Protein AF-A0A8B6DX36-F1 (afdb_monomer_lite)

Organism: Mytilus galloprovincialis (NCBI:txid29158)

Foldseek 3Di:
DCCLPPVVLVVLVPDPVSVVVVVVSVVVVVVVVVVVVVVVLVVVLVVVCVVPVPPCVVVSVVVSVVVVVVVVVVCVCLPDPCNVVVVQLQCVLAVQQQVLVVVLVVLCLCPPLAHLVNVQVVVCLVPVDGDDCVVNCCSNPVVNVVSVVSNVVCVVPDDQDADDPRGDDPVSNVVSNCSRCVSVVVVVVVVVVQLVPDDDDNVVSVVVVSDDDPPPADPDPVCRVVVVVVVVVVVVVVVVVD

Structure (mmCIF, N/CA/C/O backbone):
data_AF-A0A8B6DX36-F1
#
_entry.id   AF-A0A8B6DX36-F1
#
loop_
_atom_site.group_PDB
_atom_site.id
_atom_site.type_symbol
_atom_site.label_atom_id
_atom_site.label_alt_id
_atom_site.label_comp_id
_atom_site.label_asym_id
_atom_site.label_entity_id
_atom_site.label_seq_id
_atom_site.pdbx_PDB_ins_code
_atom_site.Cartn_x
_atom_site.Cartn_y
_atom_site.Cartn_z
_atom_site.occupancy
_atom_site.B_iso_or_equiv
_atom_site.auth_seq_id
_atom_site.auth_comp_id
_atom_site.auth_asym_id
_atom_site.auth_atom_id
_atom_site.pdbx_PDB_model_num
ATOM 1 N N . PRO A 1 1 ? 13.587 0.941 -13.667 1.00 68.44 1 PRO A N 1
ATOM 2 C CA . PRO A 1 1 ? 13.821 -0.351 -14.364 1.00 68.44 1 PRO A CA 1
ATOM 3 C C . PRO A 1 1 ? 15.090 -0.434 -15.244 1.00 68.44 1 PRO A C 1
ATOM 5 O O . PRO A 1 1 ? 15.575 -1.535 -15.463 1.00 68.44 1 PRO A O 1
ATOM 8 N N . GLY A 1 2 ? 15.651 0.678 -15.748 1.00 75.69 2 GLY A N 1
ATOM 9 C CA . GLY A 1 2 ? 16.837 0.626 -16.626 1.00 75.69 2 GLY A CA 1
ATOM 10 C C . GLY A 1 2 ? 18.081 0.010 -15.973 1.00 75.69 2 GLY A C 1
ATOM 11 O O . GLY A 1 2 ? 18.833 -0.694 -16.629 1.00 75.69 2 GLY A O 1
ATOM 12 N N . LEU A 1 3 ? 18.251 0.194 -14.663 1.00 77.62 3 LEU A N 1
ATOM 13 C CA . LEU A 1 3 ? 19.359 -0.388 -13.911 1.00 77.62 3 LEU A CA 1
ATOM 14 C C . LEU A 1 3 ? 19.303 -1.934 -13.947 1.00 77.62 3 LEU A C 1
ATOM 16 O O . LEU A 1 3 ? 20.192 -2.597 -14.470 1.00 77.62 3 LEU A O 1
ATOM 20 N N . THR A 1 4 ? 18.201 -2.528 -13.486 1.00 81.56 4 THR A N 1
ATOM 21 C CA . THR A 1 4 ? 18.022 -3.992 -13.408 1.00 81.56 4 THR A CA 1
ATOM 22 C C . THR A 1 4 ? 17.965 -4.697 -14.759 1.00 81.56 4 THR A C 1
ATOM 24 O O . THR A 1 4 ? 18.420 -5.829 -14.852 1.00 81.56 4 THR A O 1
ATOM 27 N N . PHE A 1 5 ? 17.435 -4.056 -15.804 1.00 85.00 5 PHE A N 1
ATOM 28 C CA . PHE A 1 5 ? 17.212 -4.703 -17.106 1.00 85.00 5 PHE A CA 1
ATOM 29 C C . PHE A 1 5 ? 18.211 -4.306 -18.201 1.00 85.00 5 PHE A C 1
ATOM 31 O O . PHE A 1 5 ? 18.153 -4.869 -19.289 1.00 85.00 5 PHE A O 1
ATOM 38 N N . VAL A 1 6 ? 19.121 -3.361 -17.938 1.00 85.31 6 VAL A N 1
ATOM 39 C CA . VAL A 1 6 ? 20.157 -2.950 -18.904 1.00 85.31 6 VAL A CA 1
ATOM 40 C C . VAL A 1 6 ? 21.546 -3.073 -18.289 1.00 85.31 6 VAL A C 1
ATOM 42 O O . VAL A 1 6 ? 22.357 -3.855 -18.776 1.00 85.31 6 VAL A O 1
ATOM 45 N N . THR A 1 7 ? 21.814 -2.375 -17.182 1.00 85.94 7 THR A N 1
ATOM 46 C CA . THR A 1 7 ? 23.179 -2.311 -16.631 1.00 85.94 7 THR A CA 1
ATOM 47 C C . THR A 1 7 ? 23.601 -3.602 -15.926 1.00 85.94 7 THR A C 1
ATOM 49 O O . THR A 1 7 ? 24.760 -3.998 -16.017 1.00 85.94 7 THR A O 1
ATOM 52 N N . TYR A 1 8 ? 22.681 -4.296 -15.245 1.00 85.50 8 TYR A N 1
ATOM 53 C CA . TYR A 1 8 ? 22.996 -5.579 -14.597 1.00 85.50 8 TYR A CA 1
ATOM 54 C C . TYR A 1 8 ? 23.292 -6.711 -15.595 1.00 85.50 8 TYR A C 1
ATOM 56 O O . TYR A 1 8 ? 24.322 -7.366 -15.433 1.00 85.50 8 TYR A O 1
ATOM 64 N N . PRO A 1 9 ? 22.478 -6.938 -16.645 1.00 87.69 9 PRO A N 1
ATOM 65 C CA . PRO A 1 9 ? 22.811 -7.911 -17.684 1.00 87.69 9 PRO A CA 1
ATOM 66 C C . PRO A 1 9 ? 24.140 -7.602 -18.385 1.00 87.69 9 PRO A C 1
ATOM 68 O O . PRO A 1 9 ? 24.911 -8.520 -18.659 1.00 87.69 9 PRO A O 1
ATOM 71 N N . GLU A 1 10 ? 24.450 -6.320 -18.609 1.00 87.12 10 GLU A N 1
ATOM 72 C CA . GLU A 1 10 ? 25.738 -5.901 -19.170 1.00 87.12 10 GLU A CA 1
ATOM 73 C C . GLU A 1 10 ? 26.912 -6.304 -18.265 1.00 87.12 10 GLU A C 1
ATOM 75 O O . GLU A 1 10 ? 27.905 -6.852 -18.745 1.00 87.12 10 GLU A O 1
ATOM 80 N N . ALA A 1 11 ? 26.794 -6.116 -16.949 1.00 87.56 11 ALA A N 1
ATOM 81 C CA . ALA A 1 11 ? 27.814 -6.553 -15.999 1.00 87.56 11 ALA A CA 1
ATOM 82 C C . ALA A 1 11 ? 27.933 -8.090 -15.933 1.00 87.56 11 ALA A C 1
ATOM 84 O O . ALA A 1 11 ? 29.041 -8.627 -15.956 1.00 87.56 11 ALA A O 1
ATOM 85 N N . ILE A 1 12 ? 26.802 -8.804 -15.919 1.00 89.12 12 ILE A N 1
ATOM 86 C CA . ILE A 1 12 ? 26.747 -10.277 -15.879 1.00 89.12 12 ILE A CA 1
ATOM 87 C C . ILE A 1 12 ? 27.361 -10.904 -17.141 1.00 89.12 12 ILE A C 1
ATOM 89 O O . ILE A 1 12 ? 27.939 -11.992 -17.076 1.00 89.12 12 ILE A O 1
ATOM 93 N N . SER A 1 13 ? 27.296 -10.217 -18.284 1.00 87.75 13 SER A N 1
ATOM 94 C CA . SER A 1 13 ? 27.915 -10.672 -19.539 1.00 87.75 13 SER A CA 1
ATOM 95 C C . SER A 1 13 ? 29.444 -10.786 -19.467 1.00 87.75 13 SER A C 1
ATOM 97 O O . SER A 1 13 ? 30.042 -11.542 -20.229 1.00 87.75 13 SER A O 1
ATOM 99 N N . ARG A 1 14 ? 30.079 -10.072 -18.525 1.00 89.44 14 ARG A N 1
ATOM 100 C CA . ARG A 1 14 ? 31.540 -10.038 -18.350 1.00 89.44 14 ARG A CA 1
ATOM 101 C C . ARG A 1 14 ? 32.064 -11.102 -17.379 1.00 89.44 14 ARG A C 1
ATOM 103 O O . ARG A 1 14 ? 33.276 -11.245 -17.244 1.00 89.44 14 ARG A O 1
ATOM 110 N N . LEU A 1 15 ? 31.183 -11.835 -16.694 1.00 90.31 15 LEU A N 1
ATOM 111 C CA . LEU A 1 15 ? 31.565 -12.881 -15.742 1.00 90.31 15 LEU A CA 1
ATOM 112 C C . LEU A 1 15 ? 31.801 -14.231 -16.447 1.00 90.31 15 LEU A C 1
ATOM 114 O O . LEU A 1 15 ? 31.085 -14.563 -17.399 1.00 90.31 15 LEU A O 1
ATOM 118 N N . PRO A 1 16 ? 32.745 -15.065 -15.964 1.00 85.56 16 PRO A N 1
ATOM 119 C CA . PRO A 1 16 ? 32.838 -16.452 -16.411 1.00 85.56 16 PRO A CA 1
ATOM 120 C C . PRO A 1 16 ? 31.542 -17.196 -16.045 1.00 85.56 16 PRO A C 1
ATOM 122 O O . PRO A 1 16 ? 30.966 -16.958 -14.983 1.00 85.56 16 PRO A O 1
ATOM 125 N N . LEU A 1 17 ? 31.077 -18.095 -16.922 1.00 89.69 17 LEU A N 1
ATOM 126 C CA . LEU A 1 17 ? 29.782 -18.793 -16.791 1.00 89.69 17 LEU A CA 1
ATOM 127 C C . LEU A 1 17 ? 28.557 -17.851 -16.796 1.00 89.69 17 LEU A C 1
ATOM 129 O O . LEU A 1 17 ? 27.570 -18.092 -16.102 1.00 89.69 17 LEU A O 1
ATOM 133 N N . SER A 1 18 ? 28.594 -16.794 -17.615 1.00 86.94 18 SER A N 1
ATOM 134 C CA . SER A 1 18 ? 27.524 -15.789 -17.741 1.00 86.94 18 SER A CA 1
ATOM 135 C C . SER A 1 18 ? 26.077 -16.335 -17.824 1.00 86.94 18 SER A C 1
ATOM 137 O O . SER A 1 18 ? 25.214 -15.795 -17.125 1.00 86.94 18 SER A O 1
ATOM 139 N N . PRO A 1 19 ? 25.768 -17.424 -18.568 1.00 91.00 19 PRO A N 1
ATOM 140 C CA . PRO A 1 19 ? 24.398 -17.941 -18.648 1.00 91.00 19 PRO A CA 1
ATOM 141 C C . PRO A 1 19 ? 23.820 -18.382 -17.295 1.00 91.00 19 PRO A C 1
ATOM 143 O O . PRO A 1 19 ? 22.637 -18.173 -17.039 1.00 91.00 19 PRO A O 1
ATOM 146 N N . LEU A 1 20 ? 24.648 -18.948 -16.408 1.00 92.31 20 LEU A N 1
ATOM 147 C CA . LEU A 1 20 ? 24.218 -19.392 -15.079 1.00 92.31 20 LEU A CA 1
ATOM 148 C C . LEU A 1 20 ? 23.829 -18.187 -14.214 1.00 92.31 20 LEU A C 1
ATOM 150 O O . LEU A 1 20 ? 22.751 -18.164 -13.618 1.00 92.31 20 LEU A O 1
ATOM 154 N N . TRP A 1 21 ? 24.677 -17.158 -14.194 1.00 90.44 21 TRP A N 1
ATOM 155 C CA . TRP A 1 21 ? 24.443 -15.932 -13.430 1.00 90.44 21 TRP A CA 1
ATOM 156 C C . TRP A 1 21 ? 23.214 -15.160 -13.919 1.00 90.44 21 TRP A C 1
ATOM 158 O O . TRP A 1 21 ? 22.460 -14.632 -13.101 1.00 90.44 21 TRP A O 1
ATOM 168 N N . ALA A 1 22 ? 22.967 -15.138 -15.231 1.00 90.88 22 ALA A N 1
ATOM 169 C CA . ALA A 1 22 ? 21.776 -14.513 -15.798 1.00 90.88 22 ALA A CA 1
ATOM 170 C C . ALA A 1 22 ? 20.487 -15.220 -15.340 1.00 90.88 22 ALA A C 1
ATOM 172 O O . ALA A 1 22 ? 19.545 -14.550 -14.912 1.00 90.88 22 ALA A O 1
ATOM 173 N N . VAL A 1 23 ? 20.453 -16.560 -15.370 1.00 93.50 23 VAL A N 1
ATOM 174 C CA . VAL A 1 23 ? 19.287 -17.338 -14.912 1.00 93.50 23 VAL A CA 1
ATOM 175 C C . VAL A 1 23 ? 19.015 -17.098 -13.428 1.00 93.50 23 VAL A C 1
ATOM 177 O O . VAL A 1 23 ? 17.875 -16.807 -13.068 1.00 93.50 23 VAL A O 1
ATOM 180 N N . LEU A 1 24 ? 20.042 -17.156 -12.571 1.00 92.44 24 LEU A N 1
ATOM 181 C CA . LEU A 1 24 ? 19.882 -16.902 -11.134 1.00 92.44 24 LEU A CA 1
ATOM 182 C C . LEU A 1 24 ? 19.370 -15.484 -10.850 1.00 92.44 24 LEU A C 1
ATOM 184 O O . LEU A 1 24 ? 18.484 -15.304 -10.014 1.00 92.44 24 LEU A O 1
ATOM 188 N N . PHE A 1 25 ? 19.881 -14.483 -11.569 1.00 91.00 25 PHE A N 1
ATOM 189 C CA . PHE A 1 25 ? 19.464 -13.094 -11.401 1.00 91.00 25 PHE A CA 1
ATOM 190 C C . PHE A 1 25 ? 17.993 -12.876 -11.782 1.00 91.00 25 PHE A C 1
ATOM 192 O O . PHE A 1 25 ? 17.232 -12.288 -11.011 1.00 91.00 25 PHE A O 1
ATOM 199 N N . TYR A 1 26 ? 17.554 -13.386 -12.936 1.00 91.88 26 TYR A N 1
ATOM 200 C CA . TYR A 1 26 ? 16.152 -13.257 -13.341 1.00 91.88 26 TYR A CA 1
ATOM 201 C C . TYR A 1 26 ? 15.208 -14.112 -12.488 1.00 91.88 26 TYR A C 1
ATOM 203 O O . TYR A 1 26 ? 14.091 -13.676 -12.213 1.00 91.88 26 TYR A O 1
ATOM 211 N N . LEU A 1 27 ? 15.651 -15.280 -12.010 1.00 95.12 27 LEU A N 1
ATOM 212 C CA . LEU A 1 27 ? 14.880 -16.108 -11.078 1.00 95.12 27 LEU A CA 1
ATOM 213 C C . LEU A 1 27 ? 14.677 -15.396 -9.735 1.00 95.12 27 LEU A C 1
ATOM 215 O O . LEU A 1 27 ? 13.569 -15.419 -9.194 1.00 95.12 27 LEU A O 1
ATOM 219 N N . MET A 1 28 ? 15.705 -14.710 -9.228 1.00 94.12 28 MET A N 1
ATOM 220 C CA . MET A 1 28 ? 15.598 -13.864 -8.037 1.00 94.12 28 MET A CA 1
ATOM 221 C C . MET A 1 28 ? 14.559 -12.754 -8.247 1.00 94.12 28 MET A C 1
ATOM 223 O O . MET A 1 28 ? 13.643 -12.621 -7.436 1.00 94.12 28 MET A O 1
ATOM 227 N N . LEU A 1 29 ? 14.654 -11.995 -9.348 1.00 93.00 29 LEU A N 1
ATOM 228 C CA . LEU A 1 29 ? 13.687 -10.934 -9.663 1.00 93.00 29 LEU A CA 1
ATOM 229 C C . LEU A 1 29 ? 12.252 -11.472 -9.774 1.00 93.00 29 LEU A C 1
ATOM 231 O O . LEU A 1 29 ? 11.318 -10.844 -9.274 1.00 93.00 29 LEU A O 1
ATOM 235 N N . LEU A 1 30 ? 12.078 -12.643 -10.391 1.00 94.56 30 LEU A N 1
ATOM 236 C CA . LEU A 1 30 ? 10.782 -13.302 -10.531 1.00 94.56 30 LEU A CA 1
ATOM 237 C C . LEU A 1 30 ? 10.220 -13.748 -9.175 1.00 94.56 30 LEU A C 1
ATOM 239 O O . LEU A 1 30 ? 9.049 -13.509 -8.897 1.00 94.56 30 LEU A O 1
ATOM 243 N N . THR A 1 31 ? 11.047 -14.330 -8.308 1.00 94.69 31 THR A N 1
ATOM 244 C CA . THR A 1 31 ? 10.620 -14.779 -6.972 1.00 94.69 31 THR A CA 1
ATOM 245 C C . THR A 1 31 ? 10.179 -13.603 -6.101 1.00 94.69 31 THR A C 1
ATOM 247 O O . THR A 1 31 ? 9.107 -13.658 -5.501 1.00 94.69 31 THR A O 1
ATOM 250 N N . VAL A 1 32 ? 10.946 -12.506 -6.101 1.00 95.12 32 VAL A N 1
ATOM 251 C CA . VAL A 1 32 ? 10.607 -11.273 -5.363 1.00 95.12 32 VAL A CA 1
ATOM 252 C C . VAL A 1 32 ? 9.282 -10.675 -5.849 1.00 95.12 32 VAL A C 1
ATOM 254 O O . VAL A 1 32 ? 8.450 -10.247 -5.044 1.00 95.12 32 VAL A O 1
ATOM 257 N N . ALA A 1 33 ? 9.061 -10.664 -7.167 1.00 93.81 33 ALA A N 1
ATOM 258 C CA . ALA A 1 33 ? 7.822 -10.157 -7.743 1.00 93.81 33 ALA A CA 1
ATOM 259 C C . ALA A 1 33 ? 6.614 -11.038 -7.382 1.00 93.81 33 ALA A C 1
ATOM 261 O O . ALA A 1 33 ? 5.558 -10.507 -7.035 1.00 93.81 33 ALA A O 1
ATOM 262 N N . ILE A 1 34 ? 6.762 -12.366 -7.442 1.00 95.25 34 ILE A N 1
ATOM 263 C CA . ILE A 1 34 ? 5.683 -13.313 -7.125 1.00 95.25 34 ILE A CA 1
ATOM 264 C C . ILE A 1 34 ? 5.268 -13.207 -5.657 1.00 95.25 34 ILE A C 1
ATOM 266 O O . ILE A 1 34 ? 4.071 -13.113 -5.391 1.00 95.25 34 ILE A O 1
ATOM 270 N N . ASP A 1 35 ? 6.226 -13.179 -4.729 1.00 95.19 35 ASP A N 1
ATOM 271 C CA . ASP A 1 35 ? 5.949 -13.084 -3.289 1.00 95.19 35 ASP A CA 1
ATOM 272 C C . ASP A 1 35 ? 5.153 -11.813 -2.950 1.00 95.19 35 ASP A C 1
ATOM 274 O O . ASP A 1 35 ? 4.073 -11.868 -2.354 1.00 95.19 35 ASP A O 1
ATOM 278 N N . SER A 1 36 ? 5.604 -10.671 -3.480 1.00 95.19 36 SER A N 1
ATOM 279 C CA . SER A 1 36 ? 4.914 -9.388 -3.312 1.00 95.19 36 SER A CA 1
ATOM 280 C C . SER A 1 36 ? 3.478 -9.434 -3.855 1.00 95.19 36 SER A C 1
ATOM 282 O O . SER A 1 36 ? 2.539 -8.992 -3.190 1.00 95.19 36 SER A O 1
ATOM 284 N N . GLN A 1 37 ? 3.273 -9.989 -5.058 1.00 93.62 37 GLN A N 1
ATOM 285 C CA . GLN A 1 37 ? 1.936 -10.098 -5.656 1.00 93.62 37 GLN A CA 1
ATOM 286 C C . GLN A 1 37 ? 1.008 -11.022 -4.864 1.00 93.62 37 GLN A C 1
ATOM 288 O O . GLN A 1 37 ? -0.189 -10.734 -4.766 1.00 93.62 37 GLN A O 1
ATOM 293 N N . PHE A 1 38 ? 1.545 -12.094 -4.276 1.00 93.06 38 PHE A N 1
ATOM 294 C CA . PHE A 1 38 ? 0.783 -12.992 -3.412 1.00 93.06 38 PHE A CA 1
ATOM 295 C C . PHE A 1 38 ? 0.262 -12.255 -2.177 1.00 93.06 38 PHE A C 1
ATOM 297 O O . PHE A 1 38 ? -0.935 -12.325 -1.890 1.00 93.06 38 PHE A O 1
ATOM 304 N N . GLY A 1 39 ? 1.125 -11.469 -1.524 1.00 94.31 39 GLY A N 1
ATOM 305 C CA . GLY A 1 39 ? 0.736 -10.599 -0.414 1.00 94.31 39 GLY A CA 1
ATOM 306 C C . GLY A 1 39 ? -0.377 -9.624 -0.805 1.00 94.31 39 GLY A C 1
ATOM 307 O O . GLY A 1 39 ? -1.411 -9.566 -0.143 1.00 94.31 39 GLY A O 1
ATOM 308 N N . PHE A 1 40 ? -0.241 -8.922 -1.936 1.00 92.12 40 PHE A N 1
ATOM 309 C CA . PHE A 1 40 ? -1.271 -7.980 -2.397 1.00 92.12 40 PHE A CA 1
ATOM 310 C C . PHE A 1 40 ? -2.619 -8.640 -2.709 1.00 92.12 40 PHE A C 1
ATOM 312 O O . PHE A 1 40 ? -3.669 -8.057 -2.436 1.00 92.12 40 PHE A O 1
ATOM 319 N N . VAL A 1 41 ? -2.627 -9.815 -3.348 1.00 93.56 41 VAL A N 1
ATOM 320 C CA . VAL A 1 41 ? -3.879 -10.533 -3.637 1.00 93.56 41 VAL A CA 1
ATOM 321 C C . VAL A 1 41 ? -4.522 -11.025 -2.346 1.00 93.56 41 VAL A C 1
ATOM 323 O O . VAL A 1 41 ? -5.731 -10.852 -2.193 1.00 93.56 41 VAL A O 1
ATOM 326 N N . GLU A 1 42 ? -3.746 -11.592 -1.419 1.00 92.62 42 GLU A N 1
ATOM 327 C CA . GLU A 1 42 ? -4.308 -12.124 -0.177 1.00 92.62 42 GLU A CA 1
ATOM 328 C C . GLU A 1 42 ? -4.832 -11.016 0.737 1.00 92.62 42 GLU A C 1
ATOM 330 O O . GLU A 1 42 ? -5.914 -11.188 1.289 1.00 92.62 42 GLU A O 1
ATOM 335 N N . THR A 1 43 ? -4.175 -9.854 0.823 1.00 93.38 43 THR A N 1
ATOM 336 C CA . THR A 1 43 ? -4.699 -8.715 1.597 1.00 93.38 43 THR A CA 1
ATOM 337 C C . THR A 1 43 ? -6.062 -8.262 1.072 1.00 93.38 43 THR A C 1
ATOM 339 O O . THR A 1 43 ? -7.000 -8.128 1.849 1.00 93.38 43 THR A O 1
ATOM 342 N N . ILE A 1 44 ? -6.222 -8.106 -0.249 1.00 92.50 44 ILE A N 1
ATOM 343 C CA . ILE A 1 44 ? -7.518 -7.724 -0.845 1.00 92.50 44 ILE A CA 1
ATOM 344 C C . ILE A 1 44 ? -8.575 -8.810 -0.594 1.00 92.50 44 ILE A C 1
ATOM 346 O O . ILE A 1 44 ? -9.724 -8.511 -0.269 1.00 92.50 44 ILE A O 1
ATOM 350 N N . ASN A 1 45 ? -8.191 -10.076 -0.752 1.00 91.00 45 ASN A N 1
ATOM 351 C CA . ASN A 1 45 ? -9.065 -11.223 -0.529 1.00 91.00 45 ASN A CA 1
ATOM 352 C C . ASN A 1 45 ? -9.545 -11.287 0.928 1.00 91.00 45 ASN A C 1
ATOM 354 O O . ASN A 1 45 ? -10.740 -11.443 1.172 1.00 91.00 45 ASN A O 1
ATOM 358 N N . ALA A 1 46 ? -8.630 -11.117 1.883 1.00 90.94 46 ALA A N 1
ATOM 359 C CA . ALA A 1 46 ? -8.924 -11.074 3.308 1.00 90.94 46 ALA A CA 1
ATOM 360 C C . ALA A 1 46 ? -9.868 -9.910 3.637 1.00 90.94 46 ALA A C 1
ATOM 362 O O . ALA A 1 46 ? -10.943 -10.156 4.177 1.00 90.94 46 ALA A O 1
ATOM 363 N N . SER A 1 47 ? -9.555 -8.685 3.194 1.00 90.56 47 SER A N 1
ATOM 364 C CA . SER A 1 47 ? -10.411 -7.513 3.434 1.00 90.56 47 SER A CA 1
ATOM 365 C C . SER A 1 47 ? -11.837 -7.691 2.895 1.00 90.56 47 SER A C 1
ATOM 367 O O . SER A 1 47 ? -12.799 -7.293 3.546 1.00 90.56 47 SER A O 1
ATOM 369 N N . LEU A 1 48 ? -12.006 -8.319 1.725 1.00 89.44 48 LEU A N 1
ATOM 370 C CA . LEU A 1 48 ? -13.336 -8.589 1.162 1.00 89.44 48 LEU A CA 1
ATOM 371 C C . LEU A 1 48 ? -14.101 -9.670 1.937 1.00 89.44 48 LEU A C 1
ATOM 373 O O . LEU A 1 48 ? -15.318 -9.569 2.105 1.00 89.44 48 LEU A O 1
ATOM 377 N N . ILE A 1 49 ? -13.407 -10.716 2.388 1.00 89.00 49 ILE A N 1
ATOM 378 C CA . ILE A 1 49 ? -14.012 -11.793 3.181 1.00 89.00 49 ILE A CA 1
ATOM 379 C C . ILE A 1 49 ? -14.441 -11.275 4.557 1.00 89.00 49 ILE A C 1
ATOM 381 O O . ILE A 1 49 ? -15.509 -11.676 5.028 1.00 89.00 49 ILE A O 1
ATOM 385 N N . ASP A 1 50 ? -13.655 -10.382 5.158 1.00 87.31 50 ASP A N 1
ATOM 386 C CA . ASP A 1 50 ? -13.946 -9.779 6.460 1.00 87.31 50 ASP A CA 1
ATOM 387 C C . ASP A 1 50 ? -15.176 -8.858 6.406 1.00 87.31 50 ASP A C 1
ATOM 389 O O . ASP A 1 50 ? -15.986 -8.871 7.333 1.00 87.31 50 ASP A O 1
ATOM 393 N N . GLU A 1 51 ? -15.384 -8.138 5.297 1.00 86.12 51 GLU A N 1
ATOM 394 C CA . GLU A 1 51 ? -16.560 -7.274 5.111 1.00 86.12 51 GLU A CA 1
ATOM 395 C C . GLU A 1 51 ? -17.850 -8.077 4.837 1.00 86.12 51 GLU A C 1
ATOM 397 O O . GLU A 1 51 ? -18.922 -7.754 5.356 1.00 86.12 51 GLU A O 1
ATOM 402 N N . PHE A 1 52 ? -17.777 -9.167 4.056 1.00 86.31 52 PHE 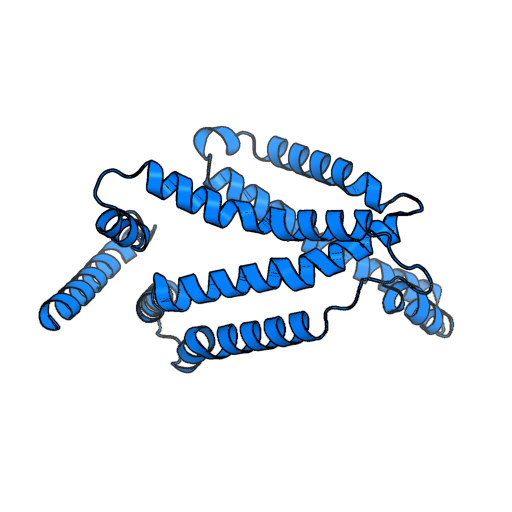A N 1
ATOM 403 C CA . PHE A 1 52 ? -18.948 -9.984 3.685 1.00 86.31 52 PHE A CA 1
ATOM 404 C C . PHE A 1 52 ? -18.801 -11.476 4.052 1.00 86.31 52 PHE A C 1
ATOM 406 O O . PHE A 1 52 ? -18.897 -12.359 3.182 1.00 86.31 52 PHE A O 1
ATOM 413 N N . PRO A 1 53 ? -18.681 -11.814 5.350 1.00 81.00 53 PRO A N 1
ATOM 414 C CA . PRO A 1 53 ? -18.329 -13.164 5.794 1.00 81.00 53 PRO A CA 1
ATOM 415 C C . PRO A 1 53 ? -19.393 -14.218 5.459 1.00 81.00 53 PRO A C 1
ATOM 417 O O . PRO A 1 53 ? -19.074 -15.391 5.269 1.00 81.00 53 PRO A O 1
ATOM 420 N N . LYS A 1 54 ? -20.669 -13.818 5.355 1.00 77.00 54 LYS A N 1
ATOM 421 C CA . LYS A 1 54 ? -21.800 -14.733 5.116 1.00 77.00 54 LYS A CA 1
ATOM 422 C C . LYS A 1 54 ? -21.839 -15.300 3.693 1.00 77.00 54 LYS A C 1
ATOM 424 O O . LYS A 1 54 ? -22.296 -16.421 3.510 1.00 77.00 54 LYS A O 1
ATOM 429 N N . VAL A 1 55 ? -21.372 -14.544 2.697 1.00 77.50 55 VAL A N 1
ATOM 430 C CA . VAL A 1 55 ? -21.477 -14.918 1.273 1.00 77.50 55 VAL A CA 1
ATOM 431 C C . VAL A 1 55 ? -20.118 -15.337 0.711 1.00 77.50 55 VAL A C 1
ATOM 433 O O . VAL A 1 55 ? -20.016 -16.344 0.007 1.00 77.50 55 VAL A O 1
ATOM 436 N N . LEU A 1 56 ? -19.053 -14.600 1.043 1.00 79.94 56 LEU A N 1
ATOM 437 C CA . LEU A 1 56 ? -17.746 -14.770 0.401 1.00 79.94 56 LEU A CA 1
ATOM 438 C C . LEU A 1 56 ? -16.930 -15.928 0.989 1.00 79.94 56 LEU A C 1
ATOM 440 O O . LEU A 1 56 ? -16.134 -16.532 0.269 1.00 79.94 56 LEU A O 1
ATOM 444 N N . ARG A 1 57 ? -17.168 -16.323 2.249 1.00 76.94 57 ARG A N 1
ATOM 445 C CA . ARG A 1 57 ? -16.399 -17.392 2.914 1.00 76.94 57 ARG A CA 1
ATOM 446 C C . ARG A 1 57 ? -16.528 -18.750 2.214 1.00 76.94 57 ARG A C 1
ATOM 448 O O . ARG A 1 57 ? -15.545 -19.477 2.111 1.00 76.94 57 ARG A O 1
ATOM 455 N N . HIS A 1 58 ? -17.705 -19.073 1.672 1.00 78.19 58 HIS A N 1
ATOM 456 C CA . HIS A 1 58 ? -17.925 -20.323 0.930 1.00 78.19 58 HIS A CA 1
ATOM 457 C C . HIS A 1 58 ? -17.373 -20.276 -0.509 1.00 78.19 58 HIS A C 1
ATOM 459 O O . HIS A 1 58 ? -17.084 -21.309 -1.109 1.00 78.19 58 HIS A O 1
ATOM 465 N N . ARG A 1 59 ? -17.185 -19.074 -1.070 1.00 83.94 59 ARG A N 1
ATOM 466 C CA . ARG A 1 59 ? -16.755 -18.842 -2.460 1.00 83.94 59 ARG A CA 1
ATOM 467 C C . ARG A 1 59 ? -15.333 -18.269 -2.570 1.00 83.94 59 ARG A C 1
ATOM 469 O O . ARG A 1 59 ? -14.984 -17.768 -3.637 1.00 83.94 59 ARG A O 1
ATOM 476 N N . LYS A 1 60 ? -14.492 -18.384 -1.526 1.00 83.50 60 LYS A N 1
ATOM 477 C CA . LYS A 1 60 ? -13.121 -17.817 -1.477 1.00 83.50 60 LYS A CA 1
ATOM 478 C C . LYS A 1 60 ? -12.314 -18.101 -2.752 1.00 83.50 60 LYS A C 1
ATOM 480 O O . LYS A 1 60 ? -11.765 -17.184 -3.347 1.00 83.50 60 LYS A O 1
ATOM 485 N N . LYS A 1 61 ? -12.308 -19.355 -3.226 1.00 86.31 61 LYS A N 1
ATOM 486 C CA . LYS A 1 61 ? -11.570 -19.758 -4.441 1.00 86.31 61 LYS A CA 1
ATOM 487 C C . LYS A 1 61 ? -12.054 -19.028 -5.700 1.00 86.31 61 LYS A C 1
ATOM 489 O O . LYS A 1 61 ? -11.244 -18.567 -6.497 1.00 86.31 61 LYS A O 1
ATOM 494 N N . THR A 1 62 ? -13.371 -18.914 -5.871 1.00 87.88 62 THR A N 1
ATOM 495 C CA . THR A 1 62 ? -13.977 -18.216 -7.012 1.00 87.88 62 THR A CA 1
ATOM 496 C C . THR A 1 62 ? -13.686 -16.720 -6.952 1.00 87.88 62 THR A C 1
ATOM 498 O O . THR A 1 62 ? -13.371 -16.128 -7.978 1.00 87.88 62 THR A O 1
ATOM 501 N N . LEU A 1 63 ? -13.721 -16.119 -5.760 1.00 90.00 63 LEU A N 1
ATOM 502 C CA . LEU A 1 63 ? -13.392 -14.708 -5.571 1.00 90.00 63 LEU A CA 1
ATOM 503 C C . LEU A 1 63 ? -11.938 -14.406 -5.948 1.00 90.00 63 LEU A C 1
ATOM 505 O O . LEU A 1 63 ? -11.696 -13.490 -6.731 1.00 90.00 63 LEU A O 1
ATOM 509 N N . SER A 1 64 ? -10.981 -15.211 -5.478 1.00 90.38 64 SER A N 1
ATOM 510 C CA . SER A 1 64 ? -9.574 -15.055 -5.864 1.00 90.38 64 SER A CA 1
ATOM 511 C C . SER A 1 64 ? -9.376 -15.192 -7.378 1.00 90.38 64 SER A C 1
ATOM 513 O O . SER A 1 64 ? -8.670 -14.383 -7.972 1.00 90.38 64 SER A O 1
ATOM 515 N N . ALA A 1 65 ? -10.042 -16.155 -8.028 1.00 92.50 65 ALA A N 1
ATOM 516 C CA . ALA A 1 65 ? -9.971 -16.314 -9.482 1.00 92.50 65 ALA A CA 1
ATOM 517 C C . ALA A 1 65 ? -10.512 -15.083 -10.232 1.00 92.50 65 ALA A C 1
ATOM 519 O O . ALA A 1 65 ? -9.871 -14.601 -11.165 1.00 92.50 65 ALA A O 1
ATOM 520 N N . VAL A 1 66 ? -11.651 -14.533 -9.796 1.00 93.00 66 VAL A N 1
ATOM 521 C CA . VAL A 1 66 ? -12.231 -13.310 -10.374 1.00 93.00 66 VAL A CA 1
ATOM 522 C C . VAL A 1 66 ? -11.295 -12.116 -10.184 1.00 93.00 66 VAL A C 1
ATOM 524 O O . VAL A 1 66 ? -11.054 -11.385 -11.141 1.00 93.00 66 VAL A O 1
ATOM 527 N N . LEU A 1 67 ? -10.712 -11.935 -8.996 1.00 92.69 67 LEU A N 1
ATOM 528 C CA . LEU A 1 67 ? -9.749 -10.858 -8.744 1.00 92.69 67 LEU A CA 1
ATOM 529 C C . LEU A 1 67 ? -8.508 -10.975 -9.635 1.00 92.69 67 LEU A C 1
ATOM 531 O O . LEU A 1 67 ? -8.060 -9.970 -10.185 1.00 92.69 67 LEU A O 1
ATOM 535 N N . CYS A 1 68 ? -7.970 -12.183 -9.818 1.00 93.31 68 CYS A N 1
ATOM 536 C CA . CYS A 1 68 ? -6.843 -12.413 -10.721 1.00 93.31 68 CYS A CA 1
ATOM 537 C C . CYS A 1 68 ? -7.205 -12.102 -12.180 1.00 93.31 68 CYS A C 1
ATOM 539 O O . CYS A 1 68 ? -6.423 -11.451 -12.869 1.00 93.31 68 CYS A O 1
ATOM 541 N N . LEU A 1 69 ? -8.397 -12.500 -12.641 1.00 94.69 69 LEU A N 1
ATOM 542 C CA . LEU A 1 69 ? -8.882 -12.174 -13.987 1.00 94.69 69 LEU A CA 1
ATOM 543 C C . LEU A 1 69 ? -9.066 -10.662 -14.182 1.00 94.69 69 LEU A C 1
ATOM 545 O O . LEU A 1 69 ? -8.651 -10.122 -15.204 1.00 94.69 69 LEU A O 1
ATOM 549 N N . LEU A 1 70 ? -9.624 -9.960 -13.192 1.00 94.75 70 LEU A N 1
ATOM 550 C CA . LEU A 1 70 ? -9.756 -8.501 -13.228 1.00 94.75 70 LEU A CA 1
ATOM 551 C C . LEU A 1 70 ? -8.385 -7.813 -13.281 1.00 94.75 70 LEU A C 1
ATOM 553 O O . LEU A 1 70 ? -8.176 -6.938 -14.121 1.00 94.75 70 LEU A O 1
ATOM 557 N N . LYS A 1 71 ? -7.427 -8.239 -12.444 1.00 91.62 71 LYS A N 1
ATOM 558 C CA . LYS A 1 71 ? -6.044 -7.729 -12.473 1.00 91.62 71 LYS A CA 1
ATOM 559 C C . LYS A 1 71 ? -5.359 -8.003 -13.814 1.00 91.62 71 LYS A C 1
ATOM 561 O O . LYS A 1 71 ? -4.636 -7.142 -14.304 1.00 91.62 71 LYS A O 1
ATOM 566 N N . PHE A 1 72 ? -5.615 -9.158 -14.429 1.00 93.31 72 PHE A N 1
ATOM 567 C CA . PHE A 1 72 ? -5.095 -9.486 -15.755 1.00 93.31 72 PHE A CA 1
ATOM 568 C C . PHE A 1 72 ? -5.631 -8.527 -16.825 1.00 93.31 72 PHE A C 1
ATOM 570 O O . PHE A 1 72 ? -4.838 -7.952 -17.565 1.00 93.31 72 PHE A O 1
ATOM 577 N N . ILE A 1 73 ? -6.947 -8.283 -16.858 1.00 95.44 73 ILE A N 1
ATOM 578 C CA . ILE A 1 73 ? -7.574 -7.355 -17.816 1.00 95.44 73 ILE A CA 1
ATOM 579 C C . ILE A 1 73 ? -7.030 -5.930 -17.637 1.00 95.44 73 ILE A C 1
ATOM 581 O O . ILE A 1 73 ? -6.655 -5.287 -18.616 1.00 95.44 73 ILE A O 1
ATOM 585 N N . LEU A 1 74 ? -6.927 -5.454 -16.391 1.00 91.12 74 LEU A N 1
ATOM 586 C CA . LEU A 1 74 ? -6.361 -4.135 -16.079 1.00 91.12 74 LEU A CA 1
ATOM 587 C C . LEU A 1 74 ? -4.857 -4.034 -16.385 1.00 91.12 74 LEU A C 1
ATOM 589 O O . LEU A 1 74 ? -4.353 -2.934 -16.590 1.00 91.12 74 LEU A O 1
ATOM 593 N N . GLY A 1 75 ? -4.143 -5.161 -16.438 1.00 91.56 75 GLY A N 1
ATOM 594 C CA . GLY A 1 75 ? -2.723 -5.225 -16.781 1.00 91.56 75 GLY A CA 1
ATOM 595 C C . GLY A 1 75 ? -2.429 -5.165 -18.284 1.00 91.56 75 GLY A C 1
ATOM 596 O O . GLY A 1 75 ? -1.308 -4.831 -18.660 1.00 91.56 75 GLY A O 1
ATOM 597 N N . ILE A 1 76 ? -3.411 -5.432 -19.155 1.00 93.50 76 ILE A N 1
ATOM 598 C CA . ILE A 1 76 ? -3.221 -5.454 -20.619 1.00 93.50 76 ILE A CA 1
ATOM 599 C C . ILE A 1 76 ? -2.597 -4.150 -21.162 1.00 93.50 76 ILE A C 1
ATOM 601 O O . ILE A 1 76 ? -1.628 -4.245 -21.921 1.00 93.50 76 ILE A O 1
ATOM 605 N N . PRO A 1 77 ? -3.051 -2.938 -20.773 1.00 91.19 77 PRO A N 1
ATOM 606 C CA . PRO A 1 77 ? -2.463 -1.687 -21.263 1.00 91.19 77 PRO A CA 1
ATOM 607 C C . PRO A 1 77 ? -0.975 -1.518 -20.918 1.00 91.19 77 PRO A C 1
ATOM 609 O O . PRO A 1 77 ? -0.254 -0.840 -21.648 1.00 91.19 77 PRO A O 1
ATOM 612 N N . LEU A 1 78 ? -0.494 -2.145 -19.836 1.00 90.56 78 LEU A N 1
ATOM 613 C CA . LEU A 1 78 ? 0.905 -2.059 -19.400 1.00 90.56 78 LEU A CA 1
ATOM 614 C C . LEU A 1 78 ? 1.838 -2.975 -20.210 1.00 90.56 78 LEU A C 1
ATOM 616 O O . LEU A 1 78 ? 3.042 -2.732 -20.236 1.00 90.56 78 LEU A O 1
ATOM 620 N N . VAL A 1 79 ? 1.306 -4.008 -20.872 1.00 92.69 79 VAL A N 1
ATOM 621 C CA . VAL A 1 79 ? 2.092 -4.979 -21.664 1.00 92.69 79 VAL A CA 1
ATOM 622 C C . VAL A 1 79 ? 2.179 -4.581 -23.147 1.00 92.69 79 VAL A C 1
ATOM 624 O O . VAL A 1 79 ? 3.000 -5.106 -23.896 1.00 92.69 79 VAL A O 1
ATOM 627 N N . MET A 1 80 ? 1.361 -3.625 -23.593 1.00 93.12 80 MET A N 1
ATOM 628 C CA . MET A 1 80 ? 1.403 -3.100 -24.962 1.00 93.12 80 MET A CA 1
ATOM 629 C C . MET A 1 80 ? 2.726 -2.369 -25.270 1.00 93.12 80 MET A C 1
ATOM 631 O O . MET A 1 80 ? 3.470 -1.985 -24.372 1.00 93.12 80 MET A O 1
ATOM 635 N N . GLN A 1 81 ? 3.005 -2.104 -26.553 1.00 89.12 81 GLN A N 1
ATOM 636 C CA . GLN A 1 81 ? 4.246 -1.442 -27.006 1.00 89.12 81 GLN A CA 1
ATOM 637 C C . GLN A 1 81 ? 4.498 -0.072 -26.340 1.00 89.12 81 GLN A C 1
ATOM 639 O O . GLN A 1 81 ? 5.644 0.305 -26.110 1.00 89.12 81 GLN A O 1
ATOM 644 N N . GLY A 1 82 ? 3.433 0.662 -25.995 1.00 86.50 82 GLY A N 1
ATOM 645 C CA . GLY A 1 82 ? 3.494 1.927 -25.252 1.00 86.50 82 GLY A CA 1
ATOM 646 C C . GLY A 1 82 ? 3.402 1.785 -23.727 1.00 86.50 82 GLY A C 1
ATOM 647 O O . GLY A 1 82 ? 3.329 2.792 -23.023 1.00 86.50 82 GLY A O 1
ATOM 648 N N . GLY A 1 83 ? 3.391 0.561 -23.198 1.00 89.38 83 GLY A N 1
ATOM 649 C CA . GLY A 1 83 ? 3.095 0.267 -21.796 1.00 89.38 83 GLY A CA 1
ATOM 650 C C . GLY A 1 83 ? 4.067 0.905 -20.806 1.00 89.38 83 GLY A C 1
ATOM 651 O O . GLY A 1 83 ? 3.654 1.303 -19.722 1.00 89.38 83 GLY A O 1
ATOM 652 N N . ILE A 1 84 ? 5.329 1.117 -21.198 1.00 87.75 84 ILE A N 1
ATOM 653 C CA . ILE A 1 84 ? 6.325 1.800 -20.357 1.00 87.75 84 ILE A CA 1
ATOM 654 C C . ILE A 1 84 ? 5.940 3.254 -20.041 1.00 87.75 84 ILE A C 1
ATOM 656 O O . ILE A 1 84 ? 6.219 3.730 -18.942 1.00 87.75 84 ILE A O 1
ATOM 660 N N . TYR A 1 85 ? 5.263 3.944 -20.966 1.00 87.94 85 TYR A N 1
ATOM 661 C CA . TYR A 1 85 ? 4.788 5.313 -20.752 1.00 87.94 85 TYR A CA 1
ATOM 662 C C . TYR A 1 85 ? 3.620 5.338 -19.761 1.00 87.94 85 TYR A C 1
ATOM 664 O O . TYR A 1 85 ? 3.607 6.137 -18.828 1.00 87.94 85 TYR A O 1
ATOM 672 N N . VAL A 1 86 ? 2.665 4.416 -19.926 1.00 88.56 86 VAL A N 1
ATOM 673 C CA . VAL A 1 86 ? 1.526 4.259 -19.006 1.00 88.56 86 VAL A CA 1
ATOM 674 C C . VAL A 1 86 ? 2.017 3.879 -17.608 1.00 88.56 86 VAL A C 1
ATOM 676 O O . VAL A 1 86 ? 1.610 4.491 -16.622 1.00 88.56 86 VAL A O 1
ATOM 679 N N . PHE A 1 87 ? 2.942 2.919 -17.530 1.00 88.50 87 PHE A N 1
ATOM 680 C CA . PHE A 1 87 ? 3.570 2.483 -16.288 1.00 88.50 87 PHE A CA 1
ATOM 681 C C . PHE A 1 87 ? 4.251 3.644 -15.560 1.00 88.50 87 PHE A C 1
ATOM 683 O O . PHE A 1 87 ? 4.054 3.802 -14.361 1.00 88.50 87 PHE A O 1
ATOM 690 N N . GLN A 1 88 ? 5.005 4.489 -16.268 1.00 87.00 88 GLN A N 1
ATOM 691 C CA . GLN A 1 88 ? 5.703 5.604 -15.632 1.00 87.00 88 GLN A CA 1
ATOM 692 C C . GLN A 1 88 ? 4.751 6.689 -15.114 1.00 87.00 88 GLN A C 1
ATOM 694 O O . GLN A 1 88 ? 4.984 7.209 -14.025 1.00 87.00 88 GLN A O 1
ATOM 699 N N . ILE A 1 89 ? 3.696 7.043 -15.862 1.00 86.44 89 ILE A N 1
ATOM 700 C CA . ILE A 1 89 ? 2.685 7.990 -15.359 1.00 86.44 89 ILE A CA 1
ATOM 701 C C . ILE A 1 89 ? 2.065 7.427 -14.076 1.00 86.44 89 ILE A C 1
ATOM 703 O O . ILE A 1 89 ? 1.969 8.135 -13.076 1.00 86.44 89 ILE A O 1
ATOM 707 N N . MET A 1 90 ? 1.669 6.152 -14.092 1.00 86.31 90 MET A N 1
ATOM 708 C CA . MET A 1 90 ? 1.054 5.507 -12.935 1.00 86.31 90 MET A CA 1
ATOM 709 C C . MET A 1 90 ? 2.001 5.482 -11.728 1.00 86.31 90 MET A C 1
ATOM 711 O O . MET A 1 90 ? 1.594 5.885 -10.644 1.00 86.31 90 MET A O 1
ATOM 715 N N . ASP A 1 91 ? 3.256 5.068 -11.913 1.00 86.75 91 ASP A N 1
ATOM 716 C CA . ASP A 1 91 ? 4.268 5.000 -10.852 1.00 86.75 91 ASP A CA 1
ATOM 717 C C . ASP A 1 91 ? 4.537 6.382 -10.239 1.00 86.75 91 ASP A C 1
ATOM 719 O O . ASP A 1 91 ? 4.474 6.556 -9.023 1.00 86.75 91 ASP A O 1
ATOM 723 N N . TRP A 1 92 ? 4.722 7.403 -11.082 1.00 85.25 92 TRP A N 1
ATOM 724 C CA . TRP A 1 92 ? 5.008 8.760 -10.622 1.00 85.25 92 TRP A CA 1
ATOM 725 C C . TRP A 1 92 ? 3.868 9.354 -9.789 1.00 85.25 92 TRP A C 1
ATOM 727 O O . TRP A 1 92 ? 4.102 9.869 -8.697 1.00 85.25 92 TRP A O 1
ATOM 737 N N . TYR A 1 93 ? 2.629 9.289 -10.283 1.00 83.50 93 TYR A N 1
ATOM 738 C CA . TYR A 1 93 ? 1.492 9.913 -9.600 1.00 83.50 93 TYR A CA 1
ATOM 739 C C . TYR A 1 93 ? 0.968 9.077 -8.423 1.00 83.50 93 TYR A C 1
ATOM 741 O O . TYR A 1 93 ? 0.587 9.650 -7.402 1.00 83.50 93 TYR A O 1
ATOM 749 N N . CYS A 1 94 ? 0.977 7.744 -8.521 1.00 83.56 94 CYS A N 1
ATOM 750 C CA . CYS A 1 94 ? 0.456 6.871 -7.467 1.00 83.56 94 CYS A CA 1
ATOM 751 C C . CYS A 1 94 ? 1.426 6.744 -6.282 1.00 83.56 94 CYS A C 1
ATOM 753 O O . CYS A 1 94 ? 0.995 6.812 -5.129 1.00 83.56 94 CYS A O 1
ATOM 755 N N . ALA A 1 95 ? 2.729 6.565 -6.535 1.00 77.00 95 ALA A N 1
ATOM 756 C CA . ALA A 1 95 ? 3.686 6.314 -5.459 1.00 77.00 95 ALA A CA 1
ATOM 757 C C . ALA A 1 95 ? 4.049 7.585 -4.681 1.00 77.00 95 ALA A C 1
ATOM 759 O O . ALA A 1 95 ? 4.156 7.548 -3.457 1.00 77.00 95 ALA A O 1
ATOM 760 N N . LEU A 1 96 ? 4.217 8.715 -5.375 1.00 75.75 96 LEU A N 1
ATOM 761 C CA . LEU A 1 96 ? 4.673 9.950 -4.737 1.00 75.75 96 LEU A CA 1
ATOM 762 C C . LEU A 1 96 ? 3.538 10.705 -4.045 1.00 75.75 96 LEU A C 1
ATOM 764 O O . LEU A 1 96 ? 3.720 11.167 -2.927 1.00 75.75 96 LEU A O 1
ATOM 768 N N . LEU A 1 97 ? 2.368 10.839 -4.673 1.00 81.19 97 LEU A N 1
ATOM 769 C CA . LEU A 1 97 ? 1.291 11.658 -4.109 1.00 81.19 97 LEU A CA 1
ATOM 770 C C . LEU A 1 97 ? 0.307 10.818 -3.295 1.00 81.19 97 LEU A C 1
ATOM 772 O O . LEU A 1 97 ? 0.083 11.098 -2.118 1.00 81.19 97 LEU A O 1
ATOM 776 N N . SER A 1 98 ? -0.261 9.769 -3.888 1.00 88.50 98 SER A N 1
ATOM 777 C CA . SER A 1 98 ? -1.346 9.015 -3.253 1.00 88.50 98 SER A CA 1
ATOM 778 C C . SER A 1 98 ? -0.894 8.232 -2.028 1.00 88.50 98 SER A C 1
ATOM 780 O O . SER A 1 98 ? -1.513 8.362 -0.973 1.00 88.50 98 SER A O 1
ATOM 782 N N . LEU A 1 99 ? 0.186 7.448 -2.141 1.00 89.62 99 LEU A N 1
ATOM 783 C CA . LEU A 1 99 ? 0.686 6.641 -1.020 1.00 89.62 99 LEU A CA 1
ATOM 784 C C . LEU A 1 99 ? 1.187 7.506 0.142 1.00 89.62 99 LEU A C 1
ATOM 786 O O . LEU A 1 99 ? 0.975 7.148 1.297 1.00 89.62 99 LEU A O 1
ATOM 790 N N . MET A 1 100 ? 1.812 8.651 -0.146 1.00 89.69 100 MET A N 1
ATOM 791 C CA . MET A 1 100 ? 2.319 9.548 0.895 1.00 89.69 100 MET A CA 1
ATOM 792 C C . MET A 1 100 ? 1.191 10.274 1.641 1.00 89.69 100 MET A C 1
ATOM 794 O O . MET A 1 100 ? 1.250 10.418 2.860 1.00 89.69 100 MET A O 1
ATOM 798 N N . ILE A 1 101 ? 0.137 10.705 0.939 1.00 89.69 101 ILE A N 1
ATOM 799 C CA . ILE A 1 101 ? -1.048 11.278 1.595 1.00 89.69 101 ILE A CA 1
ATOM 800 C C . ILE A 1 101 ? -1.773 10.200 2.412 1.00 89.69 101 ILE A C 1
ATOM 802 O O . ILE A 1 101 ? -2.206 10.470 3.532 1.00 89.69 101 ILE A O 1
ATOM 806 N N . PHE A 1 102 ? -1.881 8.980 1.880 1.00 91.81 102 PHE A N 1
ATOM 807 C CA . PHE A 1 102 ? -2.499 7.854 2.575 1.00 91.81 102 PHE A CA 1
ATOM 808 C C . PHE A 1 102 ? -1.778 7.534 3.893 1.00 91.81 102 PHE A C 1
ATOM 810 O O . PHE A 1 102 ? -2.418 7.516 4.944 1.00 91.81 102 PHE A O 1
ATOM 817 N N . SER A 1 103 ? -0.448 7.398 3.868 1.00 91.31 103 SER A N 1
ATOM 818 C CA . SER A 1 103 ? 0.343 7.136 5.077 1.00 91.31 103 SER A CA 1
ATOM 819 C C . SER A 1 103 ? 0.278 8.285 6.088 1.00 91.31 103 SER A C 1
ATOM 821 O O . SER A 1 103 ? 0.210 8.041 7.292 1.00 91.31 103 SER A O 1
ATOM 823 N N . LEU A 1 104 ? 0.222 9.541 5.629 1.00 92.00 104 LEU A N 1
ATOM 824 C CA . LEU A 1 104 ? 0.053 10.694 6.515 1.00 92.00 104 LEU A CA 1
ATOM 825 C C . LEU A 1 104 ? -1.293 10.650 7.255 1.00 92.00 104 LEU A C 1
ATOM 827 O O . LEU A 1 104 ? -1.341 10.903 8.462 1.00 92.00 104 LEU A O 1
ATOM 831 N N . ILE A 1 105 ? -2.377 10.317 6.547 1.00 91.25 105 ILE A N 1
ATOM 832 C CA . ILE A 1 105 ? -3.709 10.173 7.149 1.00 91.25 105 ILE A CA 1
ATOM 833 C C . ILE A 1 105 ? -3.704 9.030 8.169 1.00 91.25 105 ILE A C 1
ATOM 835 O O . ILE A 1 105 ? -4.184 9.229 9.283 1.00 91.25 105 ILE A O 1
ATOM 839 N N . GLU A 1 106 ? -3.130 7.870 7.840 1.00 91.06 106 GLU A N 1
ATOM 840 C CA . GLU A 1 106 ? -3.032 6.736 8.770 1.00 91.06 106 GLU A CA 1
ATOM 841 C C . GLU A 1 106 ? -2.257 7.092 10.044 1.00 91.06 106 GLU A C 1
ATOM 843 O O . GLU A 1 106 ? -2.744 6.851 11.153 1.00 91.06 106 GLU A O 1
ATOM 848 N N . CYS A 1 107 ? -1.095 7.742 9.915 1.00 91.50 107 CYS A N 1
ATOM 849 C CA . CYS A 1 107 ? -0.327 8.208 11.070 1.00 91.50 107 CYS A CA 1
ATOM 850 C C . CYS A 1 107 ? -1.124 9.207 11.919 1.00 91.50 107 CYS A C 1
ATOM 852 O O . CYS A 1 107 ? -1.083 9.139 13.149 1.00 91.50 107 CYS A O 1
ATOM 854 N N . MET A 1 108 ? -1.877 10.117 11.293 1.00 90.31 108 MET A N 1
ATOM 855 C CA . MET A 1 108 ? -2.686 11.095 12.019 1.00 90.31 108 MET A CA 1
ATOM 856 C C . MET A 1 108 ? -3.864 10.440 12.759 1.00 90.31 108 MET A C 1
ATOM 858 O O . MET A 1 108 ? -4.154 10.798 13.906 1.00 90.31 108 MET A O 1
ATOM 862 N N . VAL A 1 109 ? -4.503 9.445 12.135 1.00 88.81 109 VAL A N 1
ATOM 863 C CA . VAL A 1 109 ? -5.584 8.653 12.737 1.00 88.81 109 VAL A CA 1
ATOM 864 C C . VAL A 1 109 ? -5.077 7.897 13.965 1.00 88.81 109 VAL A C 1
ATOM 866 O O . VAL A 1 109 ? -5.689 7.999 15.027 1.00 88.81 109 VAL A O 1
ATOM 869 N N . ILE A 1 110 ? -3.947 7.195 13.863 1.00 88.06 110 ILE A N 1
ATOM 870 C CA . ILE A 1 110 ? -3.387 6.427 14.987 1.00 88.06 110 ILE A CA 1
ATOM 871 C C . ILE A 1 110 ? -2.869 7.372 16.084 1.00 88.06 110 ILE A C 1
ATOM 873 O O . ILE A 1 110 ? -3.162 7.182 17.266 1.00 88.06 110 ILE A O 1
ATOM 877 N N . GLY A 1 111 ? -2.140 8.422 15.699 1.00 86.50 111 GLY A N 1
ATOM 878 C CA . GLY A 1 111 ? -1.463 9.325 16.628 1.00 86.50 111 GLY A CA 1
ATOM 879 C C . GLY A 1 111 ? -2.404 10.202 17.459 1.00 86.50 111 GLY A C 1
ATOM 880 O O . GLY A 1 111 ? -2.229 10.317 18.674 1.00 86.50 111 GLY A O 1
ATOM 881 N N . TRP A 1 112 ? -3.405 10.822 16.826 1.00 84.88 112 TRP A N 1
ATOM 882 C CA . TRP A 1 112 ? -4.247 11.835 17.481 1.00 84.88 112 TRP A CA 1
ATOM 883 C C . TRP A 1 112 ? -5.713 11.437 17.631 1.00 84.88 112 TRP A C 1
ATOM 885 O O . TRP A 1 112 ? -6.316 11.803 18.637 1.00 84.88 112 TRP A O 1
ATOM 895 N N . ILE A 1 113 ? -6.299 10.718 16.666 1.00 84.44 113 ILE A N 1
ATOM 896 C CA . ILE A 1 113 ? -7.732 10.374 16.717 1.00 84.44 113 ILE A CA 1
ATOM 897 C C . ILE A 1 113 ? -7.961 9.173 17.638 1.00 84.44 113 ILE A C 1
ATOM 899 O O . ILE A 1 113 ? -8.741 9.259 18.585 1.00 84.44 113 ILE A O 1
ATOM 903 N N . TYR A 1 114 ? -7.264 8.064 17.383 1.00 83.19 114 TYR A N 1
ATOM 904 C CA . TYR A 1 114 ? -7.312 6.884 18.245 1.00 83.19 114 TYR A CA 1
ATOM 905 C C . TYR A 1 114 ? -6.602 7.145 19.580 1.00 83.19 114 TYR A C 1
ATOM 907 O O . TYR A 1 114 ? -7.126 6.809 20.646 1.00 83.19 114 TYR A O 1
ATOM 915 N N . GLY A 1 115 ? -5.458 7.831 19.507 1.00 84.31 115 GLY A N 1
ATOM 916 C CA . GLY A 1 115 ? -4.632 8.214 20.643 1.00 84.31 115 GLY A CA 1
ATOM 917 C C . GLY A 1 115 ? -3.548 7.176 20.924 1.00 84.31 115 GLY A C 1
ATOM 918 O O . GLY A 1 115 ? -3.829 5.991 21.108 1.00 84.31 115 GLY A O 1
ATOM 919 N N . VAL A 1 116 ? -2.298 7.638 20.996 1.00 84.31 116 VAL A N 1
ATOM 920 C CA . VAL A 1 116 ? -1.133 6.758 21.181 1.00 84.31 116 VAL A CA 1
ATOM 921 C C . VAL A 1 116 ? -1.200 5.962 22.485 1.00 84.31 116 VAL A C 1
ATOM 923 O O . VAL A 1 116 ? -0.859 4.788 22.481 1.00 84.31 116 VAL A O 1
ATOM 926 N N . ASP A 1 117 ? -1.701 6.537 23.578 1.00 82.19 117 ASP A N 1
ATOM 927 C CA . ASP A 1 117 ? -1.746 5.848 24.878 1.00 82.19 117 ASP A CA 1
ATOM 928 C C . ASP A 1 117 ? -2.689 4.629 24.869 1.00 82.19 117 ASP A C 1
ATOM 930 O O . ASP A 1 117 ? -2.395 3.587 25.465 1.00 82.19 117 ASP A O 1
ATOM 934 N N . ARG A 1 118 ? -3.797 4.716 24.119 1.00 81.06 118 ARG A N 1
ATOM 935 C CA . ARG A 1 118 ? -4.698 3.576 23.891 1.00 81.06 118 ARG A CA 1
ATOM 936 C C . ARG A 1 118 ? -4.032 2.511 23.035 1.00 81.06 118 ARG A C 1
ATOM 938 O O . ARG A 1 118 ? -4.051 1.346 23.409 1.00 81.06 118 ARG A O 1
ATOM 945 N N . PHE A 1 119 ? -3.361 2.922 21.960 1.00 83.94 119 PHE A N 1
ATOM 946 C CA . PHE A 1 119 ? -2.600 2.005 21.112 1.00 83.94 119 PHE A CA 1
ATOM 947 C C . PHE A 1 119 ? -1.490 1.276 21.889 1.00 83.94 119 PHE A C 1
ATOM 949 O O . PHE A 1 119 ? -1.272 0.083 21.704 1.00 83.94 119 PHE A O 1
ATOM 956 N N . TYR A 1 120 ? -0.835 1.968 22.822 1.00 83.44 120 TYR A N 1
ATOM 957 C CA . TYR A 1 120 ? 0.148 1.380 23.732 1.00 83.44 120 TYR A CA 1
ATOM 958 C C . TYR A 1 120 ? -0.450 0.315 24.646 1.00 83.44 120 TYR A C 1
ATOM 960 O O . TYR A 1 120 ? 0.157 -0.736 24.843 1.00 83.44 120 TYR A O 1
ATOM 968 N N . THR A 1 121 ? -1.640 0.588 25.179 1.00 81.25 121 THR A N 1
ATOM 969 C CA . THR A 1 121 ? -2.373 -0.351 26.032 1.00 81.25 121 THR A CA 1
ATOM 970 C C . THR A 1 121 ? -2.782 -1.588 25.229 1.00 81.25 121 THR A C 1
ATOM 972 O O . THR A 1 121 ? -2.624 -2.710 25.703 1.00 81.25 121 THR A O 1
ATOM 975 N N . ASP A 1 122 ? -3.232 -1.412 23.983 1.00 82.94 122 ASP A N 1
ATOM 976 C CA . ASP A 1 122 ? -3.568 -2.530 23.094 1.00 82.94 122 ASP A CA 1
ATOM 977 C C . ASP A 1 122 ? -2.354 -3.420 22.803 1.00 82.94 122 ASP A C 1
ATOM 979 O O . ASP A 1 122 ? -2.455 -4.645 22.880 1.00 82.94 122 ASP A O 1
ATOM 983 N N . ILE A 1 123 ? -1.190 -2.825 22.527 1.00 85.31 123 ILE A N 1
ATOM 984 C CA . ILE A 1 123 ? 0.047 -3.583 22.295 1.00 85.31 123 ILE A CA 1
ATOM 985 C C . ILE A 1 123 ? 0.484 -4.326 23.562 1.00 85.31 123 ILE A C 1
ATOM 987 O O . ILE A 1 123 ? 0.870 -5.494 23.483 1.00 85.31 123 ILE A O 1
ATOM 991 N N . GLU A 1 124 ? 0.401 -3.685 24.727 1.00 85.06 124 GLU A N 1
ATOM 992 C CA . GLU A 1 124 ? 0.707 -4.329 26.007 1.00 85.06 124 GLU A CA 1
ATOM 993 C C . GLU A 1 124 ? -0.209 -5.532 26.259 1.00 85.06 124 GLU A C 1
ATOM 995 O O . GLU A 1 124 ? 0.269 -6.580 26.688 1.00 85.06 124 GLU A O 1
ATOM 1000 N N . MET A 1 125 ? -1.496 -5.431 25.919 1.00 78.75 125 MET A N 1
ATOM 1001 C CA . MET A 1 125 ? -2.437 -6.549 26.029 1.00 78.75 125 MET A CA 1
ATOM 1002 C C . MET A 1 125 ? -2.149 -7.683 25.033 1.00 78.75 125 MET A C 1
ATOM 1004 O O . MET A 1 125 ? -2.423 -8.839 25.347 1.00 78.75 125 MET A O 1
ATOM 1008 N N . MET A 1 126 ? -1.600 -7.387 23.849 1.00 81.81 126 MET A N 1
ATOM 1009 C CA . MET A 1 126 ? -1.268 -8.403 22.838 1.00 81.81 126 MET A CA 1
ATOM 1010 C C . MET A 1 126 ? 0.045 -9.138 23.126 1.00 81.81 126 MET A C 1
ATOM 1012 O O . MET A 1 126 ? 0.130 -10.344 22.903 1.00 81.81 126 MET A O 1
ATOM 1016 N N . ILE A 1 127 ? 1.075 -8.415 23.575 1.00 85.94 127 ILE A N 1
ATOM 1017 C CA . ILE A 1 127 ? 2.445 -8.942 23.707 1.00 85.94 127 ILE A CA 1
ATOM 1018 C C . ILE A 1 127 ? 2.801 -9.241 25.179 1.00 85.94 127 ILE A C 1
ATOM 1020 O O . ILE A 1 127 ? 3.699 -10.035 25.457 1.00 85.94 127 ILE A O 1
ATOM 1024 N N . GLY A 1 128 ? 2.081 -8.655 26.140 1.00 82.25 128 GLY A N 1
ATOM 1025 C CA . GLY A 1 128 ? 2.272 -8.869 27.580 1.00 82.25 128 GLY A CA 1
ATOM 1026 C C . GLY A 1 128 ? 3.305 -7.950 28.243 1.00 82.25 128 GLY A C 1
ATOM 1027 O O . GLY A 1 128 ? 3.584 -8.114 29.428 1.00 82.25 128 GLY A O 1
ATOM 1028 N N . TYR A 1 129 ? 3.882 -6.987 27.515 1.00 84.00 129 TYR A N 1
ATOM 1029 C CA . TYR A 1 129 ? 4.788 -5.974 28.067 1.00 84.00 129 TYR A CA 1
ATOM 1030 C C . TYR A 1 129 ? 4.620 -4.616 27.374 1.00 84.00 129 TYR A C 1
ATOM 1032 O O . TYR A 1 129 ? 4.258 -4.545 26.198 1.00 84.00 129 TYR A O 1
ATOM 1040 N N . LYS A 1 130 ? 4.930 -3.522 28.088 1.00 78.75 130 LYS A N 1
ATOM 1041 C CA . LYS A 1 130 ? 4.903 -2.163 27.522 1.00 78.75 130 LYS A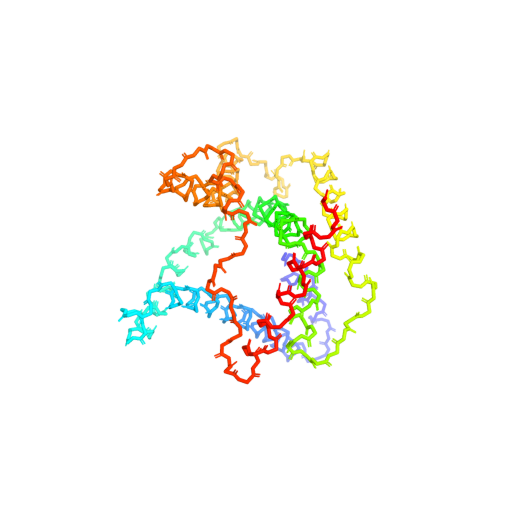 CA 1
ATOM 1042 C C . LYS A 1 130 ? 6.107 -1.921 26.602 1.00 78.75 130 LYS A C 1
ATOM 1044 O O . LYS A 1 130 ? 7.245 -2.073 27.056 1.00 78.75 130 LYS A O 1
ATOM 1049 N N . PRO A 1 131 ? 5.902 -1.507 25.338 1.00 82.25 131 PRO A N 1
ATOM 1050 C CA . PRO A 1 131 ? 7.003 -1.103 24.470 1.00 82.25 131 PRO A CA 1
ATOM 1051 C C . PRO A 1 131 ? 7.691 0.167 24.996 1.00 82.25 131 PRO A C 1
ATOM 1053 O O . PRO A 1 131 ? 7.117 0.938 25.765 1.00 82.25 131 PRO A O 1
ATOM 1056 N N . CYS A 1 132 ? 8.940 0.411 24.588 1.00 84.62 132 CYS A N 1
ATOM 1057 C CA . CYS A 1 132 ? 9.682 1.583 25.056 1.00 84.62 132 CYS A CA 1
ATOM 1058 C C . CYS A 1 132 ? 9.053 2.902 24.563 1.00 84.62 132 CYS A C 1
ATOM 1060 O O . CYS A 1 132 ? 8.438 2.961 23.496 1.00 84.62 132 CYS A O 1
ATOM 1062 N N . MET A 1 133 ? 9.239 3.985 25.326 1.00 82.62 133 MET A N 1
ATOM 1063 C CA . MET A 1 133 ? 8.672 5.318 25.045 1.00 82.62 133 MET A CA 1
ATOM 1064 C C . MET A 1 133 ? 9.107 5.891 23.680 1.00 82.62 133 MET A C 1
ATOM 1066 O O . MET A 1 133 ? 8.403 6.708 23.091 1.00 82.62 133 MET A O 1
ATOM 1070 N N . MET A 1 134 ? 10.257 5.453 23.153 1.00 85.94 134 MET A N 1
ATOM 1071 C CA . MET A 1 134 ? 10.783 5.919 21.864 1.00 85.94 134 MET A CA 1
ATOM 1072 C C . MET A 1 134 ? 9.835 5.615 20.697 1.00 85.94 134 MET A C 1
ATOM 1074 O O . MET A 1 134 ? 9.724 6.428 19.782 1.00 85.94 134 MET A O 1
ATOM 1078 N N . TRP A 1 135 ? 9.100 4.499 20.746 1.00 85.81 135 TRP A N 1
ATOM 1079 C CA . TRP A 1 135 ? 8.120 4.157 19.708 1.00 85.81 135 TRP A CA 1
ATOM 1080 C C . TRP A 1 135 ? 6.943 5.143 19.667 1.00 85.81 135 TRP A C 1
ATOM 1082 O O . TRP A 1 135 ? 6.500 5.520 18.587 1.00 85.81 135 TRP A O 1
ATOM 1092 N N . SER A 1 136 ? 6.515 5.653 20.823 1.00 83.00 136 SER A N 1
ATOM 1093 C CA . SER A 1 136 ? 5.426 6.627 20.974 1.00 83.00 136 SER A CA 1
ATOM 1094 C C . SER A 1 136 ? 5.801 7.934 20.306 1.00 83.00 136 SER A C 1
ATOM 1096 O O . SER A 1 136 ? 5.056 8.473 19.490 1.00 83.00 136 SER A O 1
ATOM 1098 N N . ILE A 1 137 ? 7.012 8.408 20.603 1.00 88.38 137 ILE A N 1
ATOM 1099 C CA . ILE A 1 137 ? 7.564 9.624 20.009 1.00 88.38 137 ILE A CA 1
ATOM 1100 C C . ILE A 1 137 ? 7.737 9.432 18.498 1.00 88.38 137 ILE A C 1
ATOM 1102 O O . ILE A 1 137 ? 7.433 10.343 17.725 1.00 88.38 137 ILE A O 1
ATOM 1106 N N . CYS A 1 138 ? 8.167 8.241 18.073 1.00 90.19 138 CYS A N 1
ATOM 1107 C CA . CYS A 1 138 ? 8.322 7.911 16.665 1.00 90.19 138 CYS A CA 1
ATOM 1108 C C . CYS A 1 138 ? 6.993 8.030 15.905 1.00 90.19 138 CYS A C 1
ATOM 1110 O O . CYS A 1 138 ? 6.894 8.832 14.978 1.00 90.19 138 CYS A O 1
ATOM 1112 N N . TRP A 1 139 ? 5.951 7.325 16.352 1.00 87.56 139 TRP A N 1
ATOM 1113 C CA . TRP A 1 139 ? 4.646 7.315 15.685 1.00 87.56 139 TRP A CA 1
ATOM 1114 C C . TRP A 1 139 ? 3.902 8.647 15.783 1.00 87.56 139 TRP A C 1
ATOM 1116 O O . TRP A 1 139 ? 3.233 9.045 14.832 1.00 87.56 139 TRP A O 1
ATOM 1126 N N . LYS A 1 140 ? 4.028 9.354 16.911 1.00 87.06 140 LYS A N 1
ATOM 1127 C CA . LYS A 1 140 ? 3.318 10.617 17.139 1.00 87.06 140 LYS A CA 1
ATOM 1128 C C . LYS A 1 140 ? 3.979 11.812 16.467 1.00 87.06 140 LYS A C 1
ATOM 1130 O O . LYS A 1 140 ? 3.276 12.709 16.025 1.00 87.06 140 LYS A O 1
ATOM 1135 N N . TYR A 1 141 ? 5.309 11.864 16.417 1.00 89.69 141 TYR A N 1
ATOM 1136 C CA . TYR A 1 141 ? 6.019 13.073 15.991 1.00 89.69 141 TYR A CA 1
ATOM 1137 C C . TYR A 1 141 ? 6.992 12.826 14.844 1.00 89.69 141 TYR A C 1
ATOM 1139 O O . TYR A 1 141 ? 6.956 13.569 13.867 1.00 89.69 141 TYR A O 1
ATOM 1147 N N . ILE A 1 142 ? 7.839 11.796 14.919 1.00 93.25 142 ILE A N 1
ATOM 1148 C CA . ILE A 1 142 ? 8.917 11.608 13.932 1.00 93.25 142 ILE A CA 1
ATOM 1149 C C . ILE A 1 142 ? 8.349 11.205 12.569 1.00 93.25 142 ILE A C 1
ATOM 1151 O O . ILE A 1 142 ? 8.610 11.882 11.576 1.00 93.25 142 ILE A O 1
ATOM 1155 N N . THR A 1 143 ? 7.552 10.137 12.510 1.00 92.31 143 THR A N 1
ATOM 1156 C CA . THR A 1 143 ? 6.961 9.635 11.263 1.00 92.31 143 THR A CA 1
ATOM 1157 C C . THR A 1 143 ? 6.095 10.685 10.555 1.00 92.31 143 THR A C 1
ATOM 1159 O O . THR A 1 143 ? 6.368 10.955 9.384 1.00 92.31 143 THR A O 1
ATOM 1162 N N . PRO A 1 144 ? 5.115 11.345 11.208 1.00 92.69 144 PRO A N 1
ATOM 1163 C CA . PRO A 1 144 ? 4.318 12.365 10.532 1.00 92.69 144 PRO A CA 1
ATOM 1164 C C . PRO A 1 144 ? 5.153 13.584 10.117 1.00 92.69 144 PRO A C 1
ATOM 1166 O O . PRO A 1 144 ? 4.933 14.115 9.032 1.00 92.69 144 PRO A O 1
ATOM 1169 N N . CYS A 1 145 ? 6.149 14.001 10.910 1.00 94.06 145 CYS A N 1
ATOM 1170 C CA . CYS A 1 145 ? 7.046 15.099 10.533 1.00 94.06 145 CYS A CA 1
ATOM 1171 C C . CYS A 1 145 ? 7.850 14.770 9.265 1.00 94.06 145 CYS A C 1
ATOM 1173 O O . CYS A 1 145 ? 7.888 15.574 8.333 1.00 94.06 145 CYS A O 1
ATOM 1175 N N . LEU A 1 146 ? 8.435 13.569 9.189 1.00 93.69 146 LEU A N 1
ATOM 1176 C CA . LEU A 1 146 ? 9.171 13.118 8.007 1.00 93.69 146 LEU A CA 1
ATOM 1177 C C . LEU A 1 146 ? 8.269 13.025 6.771 1.00 93.69 146 LEU A C 1
ATOM 1179 O O . LEU A 1 146 ? 8.678 13.460 5.696 1.00 93.69 146 LEU A O 1
ATOM 1183 N N . LEU A 1 147 ? 7.039 12.523 6.919 1.00 92.31 147 LEU A N 1
ATOM 1184 C CA . LEU A 1 147 ? 6.071 12.459 5.819 1.00 92.31 147 LEU A CA 1
ATOM 1185 C C . LEU A 1 147 ? 5.662 13.855 5.330 1.00 92.31 147 LEU A C 1
ATOM 1187 O O . LEU A 1 147 ? 5.625 14.087 4.124 1.00 92.31 147 LEU A O 1
ATOM 1191 N N . VAL A 1 148 ? 5.420 14.809 6.235 1.00 92.25 148 VAL A N 1
ATOM 1192 C CA . VAL A 1 148 ? 5.122 16.206 5.865 1.00 92.25 148 VAL A CA 1
ATOM 1193 C C . VAL A 1 148 ? 6.314 16.859 5.168 1.00 92.25 148 VAL A C 1
ATOM 1195 O O . VAL A 1 148 ? 6.130 17.564 4.173 1.00 92.25 148 VAL A O 1
ATOM 1198 N N . LEU A 1 149 ? 7.538 16.610 5.640 1.00 93.44 149 LEU A N 1
ATOM 1199 C CA . LEU A 1 149 ? 8.755 17.123 5.013 1.00 93.44 149 LEU A CA 1
ATOM 1200 C C . LEU A 1 149 ? 8.932 16.559 3.599 1.00 93.44 149 LEU A C 1
ATOM 1202 O O . LEU A 1 149 ? 9.166 17.326 2.663 1.00 93.44 149 LEU A O 1
ATOM 1206 N N . MET A 1 150 ? 8.768 15.245 3.423 1.00 91.19 150 MET A N 1
ATOM 1207 C CA . MET A 1 150 ? 8.839 14.602 2.108 1.00 91.19 150 MET A CA 1
ATOM 1208 C C . MET A 1 150 ? 7.736 15.102 1.169 1.00 91.19 150 MET A C 1
ATOM 1210 O O . MET A 1 150 ? 8.018 15.383 0.004 1.00 91.19 150 MET A O 1
ATOM 1214 N N . LEU A 1 151 ? 6.512 15.295 1.669 1.00 89.12 151 LEU A N 1
ATOM 1215 C CA . LEU A 1 151 ? 5.399 15.844 0.891 1.00 89.12 151 LEU A CA 1
ATOM 1216 C C . LEU A 1 151 ? 5.666 17.285 0.461 1.00 89.12 151 LEU A C 1
ATOM 1218 O O . LEU A 1 151 ? 5.456 17.631 -0.699 1.00 89.12 151 LEU A O 1
ATOM 1222 N N . THR A 1 152 ? 6.193 18.109 1.362 1.00 90.06 152 THR A N 1
ATOM 1223 C CA . THR A 1 152 ? 6.555 19.498 1.055 1.00 90.06 152 THR A CA 1
ATOM 1224 C C . THR A 1 152 ? 7.648 19.545 -0.009 1.00 90.06 152 THR A C 1
ATOM 1226 O O . THR A 1 152 ? 7.514 20.259 -1.001 1.00 90.06 152 THR A O 1
ATOM 1229 N N . PHE A 1 153 ? 8.701 18.739 0.141 1.00 89.56 153 PHE A N 1
ATOM 1230 C CA . PHE A 1 153 ? 9.772 18.651 -0.850 1.00 89.56 153 PHE A CA 1
ATOM 1231 C C . PHE A 1 153 ? 9.266 18.151 -2.211 1.00 89.56 153 PHE A C 1
ATOM 1233 O O . PHE A 1 153 ? 9.675 18.667 -3.255 1.00 89.56 153 PHE A O 1
ATOM 1240 N N . ASN A 1 154 ? 8.338 17.189 -2.204 1.00 86.31 154 ASN A N 1
ATOM 1241 C CA . ASN A 1 154 ? 7.702 16.695 -3.416 1.00 86.31 154 ASN A CA 1
ATOM 1242 C C . ASN A 1 154 ? 6.922 17.805 -4.132 1.00 86.31 154 ASN A C 1
ATOM 1244 O O . ASN A 1 154 ? 7.157 18.005 -5.319 1.00 86.31 154 ASN A O 1
ATOM 1248 N N . ILE A 1 155 ? 6.089 18.567 -3.410 1.00 84.06 155 ILE A N 1
ATOM 1249 C CA . ILE A 1 155 ? 5.308 19.691 -3.957 1.00 84.06 155 ILE A CA 1
ATOM 1250 C C . ILE A 1 155 ? 6.226 20.775 -4.544 1.00 84.06 155 ILE A C 1
ATOM 1252 O O . ILE A 1 155 ? 5.965 21.281 -5.634 1.00 84.06 155 ILE A O 1
ATOM 1256 N N . LEU A 1 156 ? 7.323 21.107 -3.857 1.00 86.62 156 LEU A N 1
ATOM 1257 C CA . LEU A 1 156 ? 8.285 22.111 -4.327 1.00 86.62 156 LEU A CA 1
ATOM 1258 C C . LEU A 1 156 ? 9.045 21.671 -5.587 1.00 86.62 156 LEU A C 1
ATOM 1260 O O . LEU A 1 156 ? 9.432 22.512 -6.395 1.00 86.62 156 LEU A O 1
ATOM 1264 N N . THR A 1 157 ? 9.238 20.365 -5.770 1.00 80.88 157 THR A N 1
ATOM 1265 C CA . THR A 1 157 ? 9.997 19.789 -6.892 1.00 80.88 157 THR A CA 1
ATOM 1266 C C . THR A 1 157 ? 9.076 19.212 -7.975 1.00 80.88 157 THR A C 1
ATOM 1268 O O . THR A 1 157 ? 9.525 18.443 -8.829 1.00 80.88 157 THR A O 1
ATOM 1271 N N . VAL A 1 158 ? 7.781 19.566 -7.975 1.00 74.00 158 VAL A N 1
ATOM 1272 C CA . VAL A 1 158 ? 6.843 19.119 -9.015 1.00 74.00 158 VAL A CA 1
ATOM 1273 C C . VAL A 1 158 ? 7.297 19.671 -10.359 1.00 74.00 158 VAL A C 1
ATOM 1275 O O . VAL A 1 158 ? 7.108 20.837 -10.695 1.00 74.00 158 VAL A O 1
ATOM 1278 N N . THR A 1 159 ? 7.881 18.790 -11.156 1.00 68.81 159 THR A N 1
ATOM 1279 C CA . THR A 1 159 ? 8.182 19.026 -12.562 1.00 68.81 159 THR A CA 1
ATOM 1280 C C . THR A 1 159 ? 7.232 18.179 -13.403 1.00 68.81 159 THR A C 1
ATOM 1282 O O . THR A 1 159 ? 6.808 17.104 -12.964 1.00 68.81 159 THR A O 1
ATOM 1285 N N . PRO A 1 160 ? 6.835 18.650 -14.599 1.00 66.62 160 PRO A N 1
ATOM 1286 C CA . PRO A 1 160 ? 6.011 17.847 -15.486 1.00 66.62 160 PRO A CA 1
ATOM 1287 C C . PRO A 1 160 ? 6.751 16.546 -15.797 1.00 66.62 160 PRO A C 1
ATOM 1289 O O . PRO A 1 160 ? 7.913 16.571 -16.218 1.00 66.62 160 PRO A O 1
ATOM 1292 N N . VAL A 1 161 ? 6.07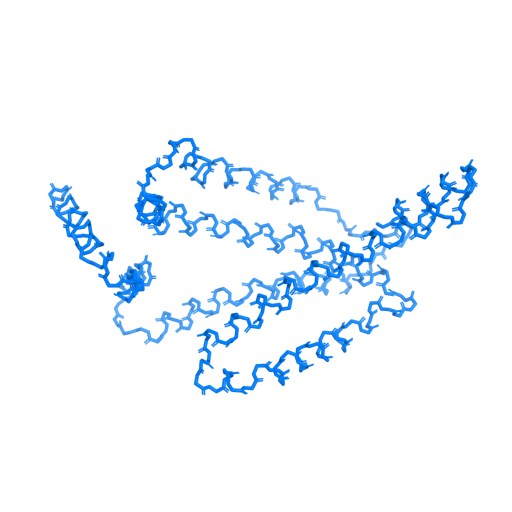2 15.417 -15.573 1.00 67.69 161 VAL A N 1
ATOM 1293 C CA . VAL A 1 161 ? 6.623 14.087 -15.846 1.00 67.69 161 VAL A CA 1
ATOM 1294 C C . VAL A 1 161 ? 7.155 14.084 -17.274 1.00 67.69 161 VAL A C 1
ATOM 1296 O O . VAL A 1 161 ? 6.499 14.575 -18.193 1.00 67.69 161 VAL A O 1
ATOM 1299 N N . SER A 1 162 ? 8.370 13.581 -17.459 1.00 69.31 162 SER A N 1
ATOM 1300 C CA . SER A 1 162 ? 8.998 13.412 -18.768 1.00 69.31 162 SER A CA 1
ATOM 1301 C C . SER A 1 162 ? 9.686 12.052 -18.819 1.00 69.31 162 SER A C 1
ATOM 1303 O O . SER A 1 162 ? 10.187 11.549 -17.810 1.00 69.31 162 SER A O 1
ATOM 1305 N N . TYR A 1 163 ? 9.654 11.405 -19.986 1.00 67.12 163 TYR A N 1
ATOM 1306 C CA . TYR A 1 163 ? 10.371 10.151 -20.211 1.00 67.12 163 TYR A CA 1
ATOM 1307 C C . TYR A 1 163 ? 11.416 10.351 -21.288 1.00 67.12 163 TYR A C 1
ATOM 1309 O O . TYR A 1 163 ? 11.076 10.499 -22.464 1.00 67.12 163 TYR A O 1
ATOM 1317 N N . LYS A 1 164 ? 12.698 10.319 -20.914 1.00 71.62 164 LYS A N 1
ATOM 1318 C CA . LYS A 1 164 ? 13.800 10.595 -21.847 1.00 71.62 164 LYS A CA 1
ATOM 1319 C C . LYS A 1 164 ? 13.564 11.950 -22.548 1.00 71.62 164 LYS A C 1
ATOM 1321 O O . LYS A 1 164 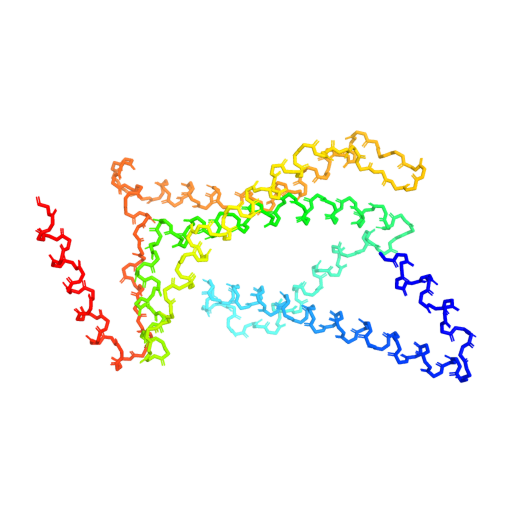? 13.494 12.969 -21.876 1.00 71.62 164 LYS A O 1
ATOM 1326 N N . ALA A 1 165 ? 13.404 11.962 -23.872 1.00 69.12 165 ALA A N 1
ATOM 1327 C CA . ALA A 1 165 ? 13.117 13.157 -24.671 1.00 69.12 165 ALA A CA 1
ATOM 1328 C C . ALA A 1 165 ? 11.611 13.423 -24.894 1.00 69.12 165 ALA A C 1
ATOM 1330 O O . ALA A 1 165 ? 11.247 14.423 -25.511 1.00 69.12 165 ALA A O 1
ATOM 1331 N N . TYR A 1 166 ? 10.724 12.539 -24.427 1.00 75.75 166 TYR A N 1
ATOM 1332 C CA . TYR A 1 166 ? 9.282 12.665 -24.622 1.00 75.75 166 TYR A CA 1
ATOM 1333 C C . TYR A 1 166 ? 8.648 13.495 -23.501 1.00 75.75 166 TYR A C 1
ATOM 1335 O O . TYR A 1 166 ? 8.692 13.121 -22.323 1.00 75.75 166 TYR A O 1
ATOM 1343 N N . LYS A 1 167 ? 8.036 14.620 -23.883 1.00 80.25 167 LYS A N 1
ATOM 1344 C CA . LYS A 1 167 ? 7.198 15.435 -22.999 1.00 80.25 167 LYS A CA 1
ATOM 1345 C C . LYS A 1 167 ? 5.767 14.924 -23.066 1.00 80.25 167 LYS A C 1
ATOM 1347 O O . LYS A 1 167 ? 5.197 14.830 -24.151 1.00 80.25 167 LYS A O 1
ATOM 1352 N N . TYR A 1 168 ? 5.199 14.608 -21.908 1.00 82.50 168 TYR A N 1
ATOM 1353 C CA . TYR A 1 168 ? 3.832 14.117 -21.847 1.00 82.50 168 TYR A CA 1
ATOM 1354 C C . TYR A 1 168 ? 2.837 15.228 -22.210 1.00 82.50 168 TYR A C 1
ATOM 1356 O O . TYR A 1 168 ? 3.002 16.372 -21.774 1.00 82.50 168 TYR A O 1
ATOM 1364 N N . PRO A 1 169 ? 1.802 14.915 -23.004 1.00 86.94 169 PRO A N 1
ATOM 1365 C CA . PRO A 1 169 ? 0.757 15.872 -23.331 1.00 86.94 169 PRO A CA 1
ATOM 1366 C C . PRO A 1 169 ? -0.098 16.198 -22.097 1.00 86.94 169 PRO A C 1
ATOM 1368 O O . PRO A 1 169 ? -0.200 15.409 -21.156 1.00 86.94 169 PRO A O 1
ATOM 1371 N N . SER A 1 170 ? -0.764 17.353 -22.112 1.00 84.88 170 SER A N 1
ATOM 1372 C CA . SER A 1 170 ? -1.572 17.845 -20.984 1.00 84.88 170 SER A CA 1
ATOM 1373 C C . SER A 1 170 ? -2.707 16.898 -20.581 1.00 84.88 170 SER A C 1
ATOM 1375 O O . SER A 1 170 ? -2.986 16.753 -19.393 1.00 84.88 170 SER A O 1
ATOM 1377 N N . TRP A 1 171 ? -3.322 16.194 -21.537 1.00 88.50 171 TRP A N 1
ATOM 1378 C CA . TRP A 1 171 ? -4.340 15.184 -21.234 1.00 88.50 171 TRP A CA 1
ATOM 1379 C C . TRP A 1 171 ? -3.767 14.015 -20.419 1.00 88.50 171 TRP A C 1
ATOM 1381 O O . TRP A 1 171 ? -4.432 13.532 -19.508 1.00 88.50 171 TRP A O 1
ATOM 1391 N N . ALA A 1 172 ? -2.519 13.605 -20.680 1.00 84.62 172 ALA A N 1
ATOM 1392 C CA . ALA A 1 172 ? -1.867 12.505 -19.968 1.00 84.62 172 ALA A CA 1
ATOM 1393 C C . ALA A 1 172 ? -1.531 12.904 -18.523 1.00 84.62 172 ALA A C 1
ATOM 1395 O O . ALA A 1 172 ? -1.739 12.131 -17.587 1.00 84.62 172 ALA A O 1
ATOM 1396 N N . VAL A 1 173 ? -1.104 14.154 -18.329 1.00 84.75 173 VAL A N 1
ATOM 1397 C CA . VAL A 1 173 ? -0.941 14.755 -16.997 1.00 84.75 173 VAL A CA 1
ATOM 1398 C C . VAL A 1 173 ? -2.275 14.764 -16.244 1.00 84.75 173 VAL A C 1
ATOM 1400 O O . VAL A 1 173 ? -2.328 14.334 -15.094 1.00 84.75 173 VAL A O 1
ATOM 1403 N N . GLY A 1 174 ? -3.366 15.174 -16.902 1.00 86.75 174 GLY A N 1
ATOM 1404 C CA . GLY A 1 174 ? -4.714 15.135 -16.327 1.00 86.75 174 GLY A CA 1
ATOM 1405 C C . GLY A 1 174 ? -5.134 13.727 -15.893 1.00 86.75 174 GLY A C 1
ATOM 1406 O O . GLY A 1 174 ? -5.614 13.546 -14.774 1.00 86.75 174 GLY A O 1
ATOM 1407 N N . THR A 1 175 ? -4.882 12.710 -16.724 1.00 86.62 175 THR A N 1
ATOM 1408 C CA . THR A 1 175 ? -5.163 11.313 -16.354 1.00 86.62 175 THR A CA 1
ATOM 1409 C C . THR A 1 175 ? -4.326 10.834 -15.167 1.00 86.62 175 THR A C 1
ATOM 1411 O O . THR A 1 175 ? -4.854 10.128 -14.312 1.00 86.62 175 THR A O 1
ATOM 1414 N N . GLY A 1 176 ? -3.062 11.260 -15.057 1.00 85.94 176 GLY A N 1
ATOM 1415 C CA . GLY A 1 176 ? -2.202 10.936 -13.915 1.00 85.94 176 GLY A CA 1
ATOM 1416 C C . GLY A 1 176 ? -2.750 11.479 -12.595 1.00 85.94 176 GLY A C 1
ATOM 1417 O O . GLY A 1 176 ? -2.839 10.743 -11.614 1.00 85.94 176 GLY A O 1
ATOM 1418 N N . TRP A 1 177 ? -3.221 12.728 -12.588 1.00 85.31 177 TRP A N 1
ATOM 1419 C CA . TRP A 1 177 ? -3.884 13.316 -11.419 1.00 85.31 177 TRP A CA 1
ATOM 1420 C C . TRP A 1 177 ? -5.164 12.576 -11.028 1.00 85.31 177 TRP A C 1
ATOM 1422 O O . TRP A 1 177 ? -5.391 12.339 -9.844 1.00 85.31 177 TRP A O 1
ATOM 1432 N N . ILE A 1 178 ? -5.981 12.167 -12.002 1.00 88.75 178 ILE A N 1
ATOM 1433 C CA . ILE A 1 178 ? -7.203 11.393 -11.736 1.00 88.75 178 ILE A CA 1
ATOM 1434 C C . ILE A 1 178 ? -6.857 10.040 -11.101 1.00 88.75 178 ILE A C 1
ATOM 1436 O O . ILE A 1 178 ? -7.463 9.673 -10.096 1.00 88.75 178 ILE A O 1
ATOM 1440 N N . ILE A 1 179 ? -5.862 9.326 -11.638 1.00 86.75 179 ILE A N 1
ATOM 1441 C CA . ILE A 1 179 ? -5.393 8.041 -11.091 1.00 86.75 179 ILE A CA 1
ATOM 1442 C C . ILE A 1 179 ? -4.818 8.216 -9.680 1.00 86.75 179 ILE A C 1
ATOM 1444 O O . ILE A 1 179 ? -5.018 7.358 -8.826 1.00 86.75 179 ILE A O 1
ATOM 1448 N N . GLY A 1 180 ? -4.138 9.328 -9.404 1.00 85.12 180 GLY A N 1
ATOM 1449 C CA . GLY A 1 180 ? -3.642 9.606 -8.060 1.00 85.12 180 GLY A CA 1
ATOM 1450 C C . GLY A 1 180 ? -4.770 9.905 -7.062 1.00 85.12 180 GLY A C 1
ATOM 1451 O O . GLY A 1 180 ? -4.781 9.402 -5.939 1.00 85.12 180 GLY A O 1
ATOM 1452 N N . LEU A 1 181 ? -5.756 10.707 -7.461 1.00 86.19 181 LEU A N 1
ATOM 1453 C CA . LEU A 1 181 ? -6.832 11.132 -6.564 1.00 86.19 181 LEU A CA 1
ATOM 1454 C C . LEU A 1 181 ? -7.892 10.048 -6.348 1.00 86.19 181 LEU A C 1
ATOM 1456 O O . LEU A 1 181 ? -8.469 9.984 -5.263 1.00 86.19 181 LEU A O 1
ATOM 1460 N N . ILE A 1 182 ? -8.137 9.173 -7.328 1.00 90.00 182 ILE A N 1
ATOM 1461 C CA . ILE A 1 182 ? -9.183 8.144 -7.224 1.00 90.00 182 ILE A CA 1
ATOM 1462 C C . ILE A 1 182 ? -8.958 7.187 -6.050 1.00 90.00 182 ILE A C 1
ATOM 1464 O O . ILE A 1 182 ? -9.929 6.745 -5.443 1.00 90.00 182 ILE A O 1
ATOM 1468 N N . SER A 1 183 ? -7.705 6.916 -5.672 1.00 86.44 183 SER A N 1
ATOM 1469 C CA . SER A 1 183 ? -7.392 6.089 -4.501 1.00 86.44 183 SER A CA 1
ATOM 1470 C C . SER A 1 183 ? -7.670 6.797 -3.171 1.00 86.44 183 SER A C 1
ATOM 1472 O O . SER A 1 183 ? -7.851 6.131 -2.156 1.00 86.44 183 SER A O 1
ATOM 1474 N N . LEU A 1 184 ? -7.719 8.134 -3.157 1.00 86.75 184 LEU A N 1
ATOM 1475 C CA . LEU A 1 184 ? -7.976 8.936 -1.958 1.00 86.75 184 LEU A CA 1
ATOM 1476 C C . LEU A 1 184 ? -9.466 9.222 -1.747 1.00 86.75 184 LEU A C 1
ATOM 1478 O O . LEU A 1 184 ? -9.876 9.405 -0.607 1.00 86.75 184 LEU A O 1
ATOM 1482 N N . ILE A 1 185 ? -10.283 9.226 -2.808 1.00 88.38 185 ILE A N 1
ATOM 1483 C CA . ILE A 1 185 ? -11.731 9.515 -2.761 1.00 88.38 185 ILE A CA 1
ATOM 1484 C C . ILE A 1 185 ? -12.534 8.593 -1.815 1.00 88.38 185 ILE A C 1
ATOM 1486 O O . ILE A 1 185 ? -13.432 9.103 -1.138 1.00 88.38 185 ILE A O 1
ATOM 1490 N N . PRO A 1 186 ? -12.267 7.275 -1.703 1.00 87.62 186 PRO A N 1
ATOM 1491 C CA . PRO A 1 186 ? -13.032 6.405 -0.812 1.00 87.62 186 PRO A CA 1
ATOM 1492 C C . PRO A 1 186 ? -13.004 6.843 0.657 1.00 87.62 186 PRO A C 1
ATOM 1494 O O . PRO A 1 186 ? -14.008 6.692 1.346 1.00 87.62 186 PRO A O 1
ATOM 1497 N N . ILE A 1 187 ? -11.906 7.441 1.134 1.00 87.44 187 ILE A N 1
ATOM 1498 C CA . ILE A 1 187 ? -11.755 7.877 2.533 1.00 87.44 187 ILE A CA 1
ATOM 1499 C C . ILE A 1 187 ? -12.806 8.944 2.913 1.00 87.44 187 ILE A C 1
ATOM 1501 O O . ILE A 1 187 ? -13.622 8.681 3.804 1.00 87.44 187 ILE A O 1
ATOM 1505 N N . PRO A 1 188 ? -12.873 10.124 2.255 1.00 86.75 188 PRO A N 1
ATOM 1506 C CA . PRO A 1 188 ? -13.879 11.135 2.556 1.00 86.75 188 PRO A CA 1
ATOM 1507 C C . PRO A 1 188 ? -15.294 10.685 2.186 1.00 86.75 188 PRO A C 1
ATOM 1509 O O . PRO A 1 188 ? -16.240 11.083 2.866 1.00 86.75 188 PRO A O 1
ATOM 1512 N N . VAL A 1 189 ? -15.472 9.852 1.152 1.00 88.00 189 VAL A N 1
ATOM 1513 C CA . VAL A 1 189 ? -16.797 9.333 0.772 1.00 88.00 189 VAL A CA 1
ATOM 1514 C C . VAL A 1 189 ? -17.355 8.424 1.865 1.00 88.00 189 VAL A C 1
ATOM 1516 O O . VAL A 1 189 ? -18.471 8.654 2.332 1.00 88.00 189 VAL A O 1
ATOM 1519 N N . CYS A 1 190 ? -16.581 7.446 2.338 1.00 84.50 190 CYS A N 1
ATOM 1520 C CA . CYS A 1 190 ? -16.986 6.572 3.439 1.00 84.50 190 CYS A CA 1
ATOM 1521 C C . CYS A 1 190 ? -17.234 7.368 4.724 1.00 84.50 190 CYS A C 1
ATOM 1523 O O . CYS A 1 190 ? -18.243 7.146 5.398 1.00 84.50 190 CYS A O 1
ATOM 1525 N N . PHE A 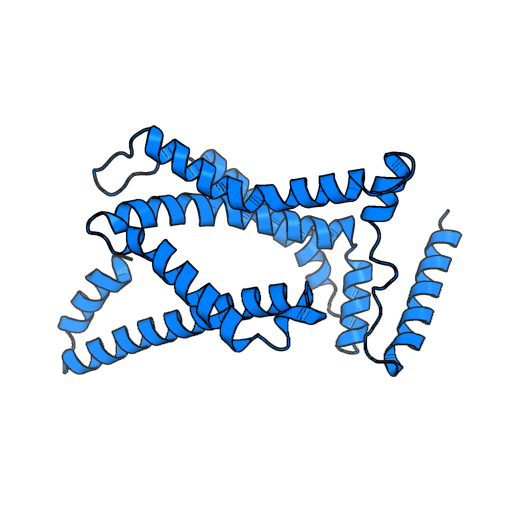1 191 ? -16.370 8.339 5.034 1.00 82.81 191 PHE A N 1
ATOM 1526 C CA . PHE A 1 191 ? -16.562 9.233 6.176 1.00 82.81 191 PHE A CA 1
ATOM 1527 C C . PHE A 1 191 ? -17.874 10.030 6.071 1.00 82.81 191 PHE A C 1
ATOM 1529 O O . PHE A 1 191 ? -18.653 10.077 7.025 1.00 82.81 191 PHE A O 1
ATOM 1536 N N . SER A 1 192 ? -18.172 10.578 4.891 1.00 84.06 192 SER A N 1
ATOM 1537 C CA . SER A 1 192 ? -19.394 11.349 4.633 1.00 84.06 192 SER A CA 1
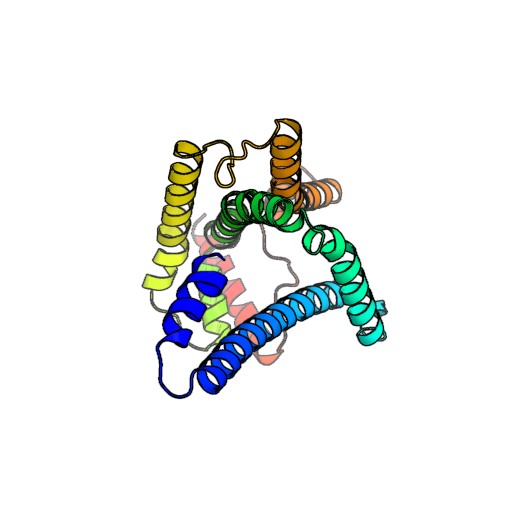ATOM 1538 C C . SER A 1 192 ? -20.648 10.480 4.718 1.00 84.06 192 SER A C 1
ATOM 1540 O O . SER A 1 192 ? -21.581 10.831 5.436 1.00 84.06 192 SER A O 1
ATOM 1542 N N . ILE A 1 193 ? -20.662 9.309 4.073 1.00 84.69 193 ILE A N 1
ATOM 1543 C CA . ILE A 1 193 ? -21.782 8.353 4.154 1.00 84.69 193 ILE A CA 1
ATOM 1544 C C . ILE A 1 193 ? -22.033 7.947 5.612 1.00 84.69 193 ILE A C 1
ATOM 1546 O O . ILE A 1 193 ? -23.181 7.896 6.061 1.00 84.69 193 ILE A O 1
ATOM 1550 N N . SER A 1 194 ? -20.963 7.694 6.367 1.00 77.12 194 SER A N 1
ATOM 1551 C CA . SER A 1 194 ? -21.042 7.339 7.785 1.00 77.12 194 SER A CA 1
ATOM 1552 C C . SER A 1 194 ? -21.638 8.469 8.633 1.00 77.12 194 SER A C 1
ATOM 1554 O O . SER A 1 194 ? -22.416 8.196 9.546 1.00 77.12 194 SER A O 1
ATOM 1556 N N . LEU A 1 195 ? -21.335 9.731 8.310 1.00 79.88 195 LEU A N 1
ATOM 1557 C CA . LEU A 1 195 ? -21.882 10.907 8.993 1.00 79.88 195 LEU A CA 1
ATOM 1558 C C . LEU A 1 195 ? -23.358 11.167 8.641 1.00 79.88 195 LEU A C 1
ATOM 1560 O O . LEU A 1 195 ? -24.131 11.624 9.488 1.00 79.88 195 LEU A O 1
ATOM 1564 N N . TRP A 1 196 ? -23.754 10.868 7.403 1.00 79.88 196 TRP A N 1
ATOM 1565 C CA . TRP A 1 196 ? -25.126 11.045 6.919 1.00 79.88 196 TRP A CA 1
ATOM 1566 C C . TRP A 1 196 ? -26.078 9.990 7.484 1.00 79.88 196 TRP A C 1
ATOM 1568 O O . TRP A 1 196 ? -27.220 10.314 7.795 1.00 79.88 196 TRP A O 1
ATOM 1578 N N . ARG A 1 197 ? -25.608 8.747 7.658 1.00 78.00 197 ARG A N 1
ATOM 1579 C CA . ARG A 1 197 ? -26.400 7.647 8.235 1.00 78.00 197 ARG A CA 1
ATOM 1580 C C . ARG A 1 197 ? -26.554 7.710 9.757 1.00 78.00 197 ARG A C 1
ATOM 1582 O O . ARG A 1 197 ? -27.397 7.004 10.294 1.00 78.00 197 ARG A O 1
ATOM 1589 N N . SER A 1 198 ? -25.739 8.497 10.456 1.00 72.12 198 SER A N 1
ATOM 1590 C CA . SER A 1 198 ? -25.854 8.659 11.908 1.00 72.12 198 SER A CA 1
ATOM 1591 C C . SER A 1 198 ? -26.898 9.707 12.271 1.00 72.12 198 SER A C 1
ATOM 1593 O O . SER A 1 198 ? -26.925 10.785 11.687 1.00 72.12 198 SER A O 1
ATOM 1595 N N . GLU A 1 199 ? -27.731 9.410 13.262 1.00 63.69 199 GLU A N 1
ATOM 1596 C CA . GLU A 1 199 ? -28.733 10.333 13.802 1.00 63.69 199 GLU A CA 1
ATOM 1597 C C . GLU A 1 199 ? -28.090 11.286 14.836 1.00 63.69 199 GLU A C 1
ATOM 1599 O O . GLU A 1 199 ? -27.083 10.949 15.451 1.00 63.69 199 GLU A O 1
ATOM 1604 N N . GLY A 1 200 ? -28.614 12.510 15.001 1.00 67.00 200 GLY A N 1
ATOM 1605 C CA . GLY A 1 200 ? -28.132 13.484 16.007 1.00 67.00 200 GLY A CA 1
ATOM 1606 C C . GLY A 1 200 ? -27.552 14.794 15.449 1.00 67.00 200 GLY A C 1
ATOM 1607 O O . GLY A 1 200 ? -27.692 15.088 14.261 1.00 67.00 200 GLY A O 1
ATOM 1608 N N . THR A 1 201 ? -26.899 15.600 16.296 1.00 73.50 201 THR A N 1
ATOM 1609 C CA . THR A 1 201 ? -26.267 16.886 15.913 1.00 73.50 201 THR A CA 1
ATOM 1610 C C . THR A 1 201 ? -24.848 16.698 15.355 1.00 73.50 201 THR A C 1
ATOM 1612 O O . THR A 1 201 ? -24.141 15.780 15.759 1.00 73.50 201 THR A O 1
ATOM 1615 N N . LEU A 1 202 ? -24.376 17.581 14.458 1.00 68.50 202 LEU A N 1
ATOM 1616 C CA . LEU A 1 202 ? -23.071 17.433 13.774 1.00 68.50 202 LEU A CA 1
ATOM 1617 C C . LEU A 1 202 ? -21.878 17.235 14.731 1.00 68.50 202 LEU A C 1
ATOM 1619 O O . LEU A 1 202 ? -21.009 16.407 14.466 1.00 68.50 202 LEU A O 1
ATOM 1623 N N . LYS A 1 203 ? -21.853 17.946 15.869 1.00 66.75 203 LYS A N 1
ATOM 1624 C CA . LYS A 1 203 ? -20.791 17.804 16.883 1.00 66.75 203 LYS A CA 1
ATOM 1625 C C . LYS A 1 203 ? -20.857 16.461 17.619 1.00 66.75 203 LYS A C 1
ATOM 1627 O O . LYS A 1 203 ? -19.811 15.884 17.903 1.00 66.75 203 LYS A O 1
ATOM 1632 N N . GLN A 1 204 ? -22.058 15.955 17.911 1.00 69.88 204 GLN A N 1
ATOM 1633 C CA . GLN A 1 204 ? -22.240 14.641 18.539 1.00 69.88 204 GLN A CA 1
ATOM 1634 C C . GLN A 1 204 ? -21.874 13.515 17.573 1.00 69.88 204 GLN A C 1
ATOM 1636 O O . GLN A 1 204 ? -21.077 12.658 17.940 1.00 69.88 204 GLN A O 1
ATOM 1641 N N . ARG A 1 205 ? -22.326 13.584 16.314 1.00 72.81 205 ARG A N 1
ATOM 1642 C CA . ARG A 1 205 ? -21.981 12.594 15.280 1.00 72.81 205 ARG A CA 1
ATOM 1643 C C . ARG A 1 205 ? -20.473 12.499 15.057 1.00 72.81 205 ARG A C 1
ATOM 1645 O O . ARG A 1 205 ? -19.929 11.402 14.987 1.00 72.81 205 ARG A O 1
ATOM 1652 N N . LEU A 1 206 ? -19.784 13.641 14.982 1.00 69.38 206 LEU A N 1
ATOM 1653 C CA . LEU A 1 206 ? -18.330 13.666 14.820 1.00 69.38 206 LEU A CA 1
ATOM 1654 C C . LEU A 1 206 ? -17.618 13.062 16.042 1.00 69.38 206 LEU A C 1
ATOM 1656 O O . LEU A 1 206 ? -16.709 12.250 15.888 1.00 69.38 206 LEU A O 1
ATOM 1660 N N . LYS A 1 207 ? -18.060 13.414 17.257 1.00 72.62 207 LYS A N 1
ATOM 1661 C CA . LYS A 1 207 ? -17.492 12.885 18.506 1.00 72.62 207 LYS A CA 1
ATOM 1662 C C . LYS A 1 207 ? -17.736 11.383 18.669 1.00 72.62 207 LYS A C 1
ATOM 1664 O O . LYS A 1 207 ? -16.868 10.689 19.187 1.00 72.62 207 LYS A O 1
ATOM 1669 N N . GLU A 1 208 ? -18.886 10.880 18.236 1.00 70.56 208 GLU A N 1
ATOM 1670 C CA . GLU A 1 208 ? -19.210 9.451 18.261 1.00 70.56 208 GLU A CA 1
ATOM 1671 C C . GLU A 1 208 ? -18.406 8.660 17.230 1.00 70.56 208 GLU A C 1
ATOM 1673 O O . GLU A 1 208 ? -17.894 7.595 17.557 1.00 70.56 208 GLU A O 1
ATOM 1678 N N . LYS A 1 209 ? -18.230 9.185 16.013 1.00 68.75 209 LYS A N 1
ATOM 1679 C CA . LYS A 1 209 ? -17.468 8.505 14.951 1.00 68.75 209 LYS A CA 1
ATOM 1680 C C . LYS A 1 209 ? -15.958 8.524 15.163 1.00 68.75 209 LYS A C 1
ATOM 1682 O O . LYS A 1 209 ? -15.280 7.632 14.669 1.00 68.75 209 LYS A O 1
ATOM 1687 N N . MET A 1 210 ? -15.436 9.513 15.889 1.00 66.31 210 MET A N 1
ATOM 1688 C CA . MET A 1 210 ? -14.029 9.538 16.304 1.00 66.31 210 MET A CA 1
ATOM 1689 C C . MET A 1 210 ? -13.744 8.655 17.530 1.00 66.31 210 MET A C 1
ATOM 1691 O O . MET A 1 210 ? -12.588 8.516 17.922 1.00 66.31 210 MET A O 1
ATOM 1695 N N . ARG A 1 211 ? -14.764 8.043 18.150 1.00 66.69 211 ARG A N 1
ATOM 1696 C CA . ARG A 1 211 ? -14.562 7.020 19.183 1.00 66.69 211 ARG A CA 1
ATOM 1697 C C . ARG A 1 211 ? -14.398 5.650 18.535 1.00 66.69 211 ARG A C 1
ATOM 1699 O O . ARG A 1 211 ? -15.037 5.343 17.533 1.00 66.69 211 ARG A O 1
ATOM 1706 N N . ALA A 1 212 ? -13.555 4.820 19.146 1.00 62.97 212 ALA A N 1
ATOM 1707 C CA . ALA A 1 212 ? -13.438 3.418 18.776 1.00 62.97 212 ALA A CA 1
ATOM 1708 C C . ALA A 1 212 ? -14.814 2.734 18.844 1.00 62.97 212 ALA A C 1
ATOM 1710 O O . ALA A 1 212 ? -15.644 3.068 19.695 1.00 62.97 212 ALA A O 1
ATOM 1711 N N . SER A 1 213 ? -15.052 1.787 17.932 1.00 59.34 213 SER A N 1
ATOM 1712 C CA . SER A 1 213 ? -16.303 1.027 17.893 1.00 59.34 213 SER A CA 1
ATOM 1713 C C . SER A 1 213 ? -16.577 0.382 19.258 1.00 59.34 213 SER A C 1
ATOM 1715 O O . SER A 1 213 ? -15.660 -0.199 19.836 1.00 59.34 213 SER A O 1
ATOM 1717 N N . PRO A 1 214 ? -17.821 0.402 19.771 1.00 58.47 214 PRO A N 1
ATOM 1718 C CA . PRO A 1 214 ? -18.164 -0.250 21.039 1.00 58.47 214 PRO A CA 1
ATOM 1719 C C . PRO A 1 214 ? -17.954 -1.777 21.020 1.00 58.47 214 PRO A C 1
ATOM 1721 O O . PRO A 1 214 ? -17.876 -2.404 22.077 1.00 58.47 214 PRO A O 1
ATOM 1724 N N . ASN A 1 215 ? -17.826 -2.365 19.824 1.00 58.50 215 ASN A N 1
ATOM 1725 C CA . ASN A 1 215 ? -17.506 -3.777 19.615 1.00 58.50 215 ASN A CA 1
ATOM 1726 C C . ASN A 1 215 ? -15.993 -4.060 19.598 1.00 58.50 215 ASN A C 1
ATOM 1728 O O . ASN A 1 215 ? -15.607 -5.222 19.482 1.00 58.50 215 ASN A O 1
ATOM 1732 N N . TRP A 1 216 ? -15.137 -3.032 19.681 1.00 63.06 216 TRP A N 1
ATOM 1733 C CA . TRP A 1 216 ? -13.689 -3.201 19.792 1.00 63.06 216 TRP A CA 1
ATOM 1734 C C . TRP A 1 216 ? -13.357 -3.803 21.157 1.00 63.06 216 TRP A C 1
ATOM 1736 O O . TRP A 1 216 ? -13.367 -3.114 22.176 1.00 63.06 216 TRP A O 1
ATOM 1746 N N . ARG A 1 217 ? -13.147 -5.120 21.172 1.00 62.72 217 ARG A N 1
ATOM 1747 C CA . ARG A 1 217 ? -12.788 -5.917 22.347 1.00 62.72 217 ARG A CA 1
ATOM 1748 C C . ARG A 1 217 ? -11.857 -7.053 21.920 1.00 62.72 217 ARG A C 1
ATOM 1750 O O . ARG A 1 217 ? -11.936 -7.489 20.766 1.00 62.72 217 ARG A O 1
ATOM 1757 N N . PRO A 1 218 ? -11.031 -7.591 22.832 1.00 60.22 218 PRO A N 1
ATOM 1758 C CA . PRO A 1 218 ? -10.251 -8.789 22.558 1.00 60.22 218 PRO A CA 1
ATOM 1759 C C . PRO A 1 218 ? -11.170 -9.933 22.119 1.00 60.22 218 PRO A C 1
ATOM 1761 O O . PRO A 1 218 ? -12.207 -10.181 22.739 1.00 60.22 218 PRO A O 1
ATOM 1764 N N . GLN A 1 219 ? -10.797 -10.644 21.050 1.00 59.84 219 GLN A N 1
ATOM 1765 C CA . GLN A 1 219 ? -11.584 -11.788 20.574 1.00 59.84 219 GLN A CA 1
ATOM 1766 C C . GLN A 1 219 ? -11.608 -12.929 21.603 1.00 59.84 219 GLN A C 1
ATOM 1768 O O . GLN A 1 219 ? -12.614 -13.626 21.722 1.00 59.84 219 GLN A O 1
ATOM 1773 N N . LEU A 1 220 ? -10.524 -13.087 22.369 1.00 62.12 220 LEU A N 1
ATOM 1774 C CA . LEU A 1 220 ? -10.359 -14.146 23.359 1.00 62.12 220 LEU A CA 1
ATOM 1775 C C . LEU A 1 220 ? -10.998 -13.764 24.703 1.00 62.12 220 LEU A C 1
ATOM 1777 O O . LEU A 1 220 ? -10.681 -12.715 25.265 1.00 62.12 220 LEU A O 1
ATOM 1781 N N . ASP A 1 221 ? -11.836 -14.644 25.255 1.00 63.81 221 ASP A N 1
ATOM 1782 C CA . ASP A 1 221 ? -12.586 -14.380 26.492 1.00 63.81 221 ASP A CA 1
ATOM 1783 C C . ASP A 1 221 ? -11.692 -14.106 27.712 1.00 63.81 221 ASP A C 1
ATOM 1785 O O . ASP A 1 221 ? -12.030 -13.263 28.538 1.00 63.81 221 ASP A O 1
ATOM 1789 N N . ALA A 1 222 ? -10.512 -14.733 27.782 1.00 63.41 222 ALA A N 1
ATOM 1790 C CA . ALA A 1 222 ? -9.555 -14.545 28.876 1.00 63.41 222 ALA A CA 1
ATOM 1791 C C . ALA A 1 222 ? -9.008 -13.107 28.981 1.00 63.41 222 ALA A C 1
ATOM 1793 O O . ALA A 1 222 ? -8.677 -12.654 30.072 1.00 63.41 222 ALA A O 1
ATOM 1794 N N . PHE A 1 223 ? -8.935 -12.376 27.865 1.00 60.25 223 PHE A N 1
ATOM 1795 C CA . PHE A 1 223 ? -8.447 -10.993 27.844 1.00 60.25 223 PHE A CA 1
ATOM 1796 C C . PHE A 1 223 ? -9.579 -9.963 27.945 1.00 60.25 223 PHE A C 1
ATOM 1798 O O . PHE A 1 223 ? -9.304 -8.785 28.170 1.00 60.25 223 PHE A O 1
ATOM 1805 N N . LYS A 1 224 ? -10.851 -10.380 27.830 1.00 65.81 224 LYS A N 1
ATOM 1806 C CA . LYS A 1 224 ? -12.009 -9.473 27.928 1.00 65.81 224 LYS A CA 1
ATOM 1807 C C . LYS A 1 224 ? -12.152 -8.875 29.324 1.00 65.81 224 LYS A C 1
ATOM 1809 O O . LYS A 1 224 ? -12.360 -7.674 29.434 1.00 65.81 224 LYS A O 1
ATOM 1814 N N . SER A 1 225 ? -11.965 -9.671 30.380 1.00 61.16 225 SER A N 1
ATOM 1815 C CA . SER A 1 225 ? -12.030 -9.179 31.765 1.00 61.16 225 SER A CA 1
ATOM 1816 C C . SER A 1 225 ? -10.936 -8.153 32.069 1.00 61.16 225 SER A C 1
ATOM 1818 O O . SER A 1 225 ? -11.194 -7.143 32.722 1.00 61.16 225 SER A O 1
ATOM 1820 N N . THR A 1 226 ? -9.724 -8.383 31.558 1.00 63.25 226 THR A N 1
ATOM 1821 C CA . THR A 1 226 ? -8.597 -7.454 31.699 1.00 63.25 226 THR A CA 1
ATOM 1822 C C . THR A 1 226 ? -8.856 -6.169 30.913 1.00 63.25 226 THR A C 1
ATOM 1824 O O . THR A 1 226 ? -8.718 -5.080 31.466 1.00 63.25 226 THR A O 1
ATOM 1827 N N . PHE A 1 227 ? -9.332 -6.272 29.671 1.00 65.25 227 PHE A N 1
ATOM 1828 C CA . PHE A 1 227 ? -9.695 -5.118 28.845 1.00 65.25 227 PHE A CA 1
ATOM 1829 C C . PHE A 1 227 ? -10.796 -4.261 29.481 1.00 65.25 227 PHE A C 1
ATOM 1831 O O . PHE A 1 227 ? -10.660 -3.038 29.555 1.00 65.25 227 PHE A O 1
ATOM 1838 N N . ASP A 1 228 ? -11.857 -4.888 29.995 1.00 64.88 228 ASP A N 1
ATOM 1839 C CA . ASP A 1 228 ? -12.948 -4.180 30.667 1.00 64.88 228 ASP A CA 1
ATOM 1840 C C . ASP A 1 228 ? -12.434 -3.463 31.929 1.00 64.88 228 ASP A C 1
ATOM 1842 O O . ASP A 1 228 ? -12.783 -2.306 32.163 1.00 64.88 228 ASP A O 1
ATOM 1846 N N . SER A 1 229 ? -11.529 -4.081 32.700 1.00 61.47 229 SER A N 1
ATOM 1847 C CA . SER A 1 229 ? -10.922 -3.439 33.876 1.00 61.47 229 SER A CA 1
ATOM 1848 C C . SER A 1 229 ? -10.056 -2.221 33.524 1.00 61.47 229 SER A C 1
ATOM 1850 O O . SER A 1 229 ? -10.184 -1.174 34.158 1.00 61.47 229 SER A O 1
ATOM 1852 N N . VAL A 1 230 ? -9.241 -2.306 32.468 1.00 64.81 230 VAL A N 1
ATOM 1853 C CA . VAL A 1 230 ? -8.374 -1.204 32.019 1.00 64.81 230 VAL A CA 1
ATOM 1854 C C . VAL A 1 230 ? -9.196 -0.068 31.406 1.00 64.81 230 VAL A C 1
ATOM 1856 O O . VAL A 1 230 ? -8.948 1.103 31.693 1.00 64.81 230 VAL A O 1
ATOM 1859 N N . THR A 1 231 ? -10.237 -0.399 30.640 1.00 61.72 231 THR A N 1
ATOM 1860 C CA . THR A 1 231 ? -11.152 0.594 30.056 1.00 61.72 231 THR A CA 1
ATOM 1861 C C . THR A 1 231 ? -11.920 1.354 31.142 1.00 61.72 231 THR A C 1
ATOM 1863 O O . THR A 1 231 ? -12.128 2.564 31.029 1.00 61.72 231 THR A O 1
ATOM 1866 N N . LEU A 1 232 ? -12.327 0.671 32.220 1.00 60.84 232 LEU A N 1
ATOM 1867 C CA . LEU A 1 232 ? -12.980 1.299 33.373 1.00 60.84 232 LEU A CA 1
ATOM 1868 C C . LEU A 1 232 ? -12.032 2.220 34.155 1.00 60.84 232 LEU A C 1
ATOM 1870 O O . LEU A 1 232 ? -12.471 3.279 34.603 1.00 60.84 232 LEU A O 1
ATOM 1874 N N . LEU A 1 233 ? -10.753 1.857 34.290 1.00 60.44 233 LEU A N 1
ATOM 1875 C CA . LEU A 1 233 ? -9.737 2.707 34.923 1.00 60.44 233 LEU A CA 1
ATOM 1876 C C . LEU A 1 233 ? -9.461 3.971 34.099 1.00 60.44 233 LEU A C 1
ATOM 1878 O O . LEU A 1 233 ? -9.526 5.068 34.645 1.00 60.44 233 LEU A O 1
ATOM 1882 N N . GLN A 1 234 ? -9.283 3.842 32.781 1.00 59.72 234 GLN A N 1
ATOM 1883 C CA . GLN A 1 234 ? -9.133 5.000 31.888 1.00 59.72 234 GLN A CA 1
ATOM 1884 C C . GLN A 1 234 ? -10.359 5.919 31.911 1.00 59.72 234 GLN A C 1
ATOM 1886 O O . GLN A 1 234 ? -10.231 7.135 31.789 1.00 59.72 234 GLN A O 1
ATOM 1891 N N . LYS A 1 235 ? -11.568 5.362 32.055 1.00 60.41 235 LYS A N 1
ATOM 1892 C CA . LYS A 1 235 ? -12.789 6.169 32.156 1.00 60.41 235 LYS A CA 1
ATOM 1893 C C . LYS A 1 235 ? -12.852 6.952 33.472 1.00 60.41 235 LYS A C 1
ATOM 1895 O O . LYS A 1 235 ? -13.255 8.109 33.439 1.00 60.41 235 LYS A O 1
ATOM 1900 N N . LYS A 1 236 ? -12.418 6.347 34.585 1.00 53.91 236 LYS A N 1
ATOM 1901 C CA . LYS A 1 236 ? -12.318 7.018 35.890 1.00 53.91 236 LYS A CA 1
ATOM 1902 C C . LYS A 1 236 ? -11.267 8.127 35.892 1.00 53.91 236 LYS A C 1
ATOM 1904 O O . LYS A 1 236 ? -11.589 9.230 36.298 1.00 53.91 236 LYS A O 1
ATOM 1909 N N . GLU A 1 237 ? -10.074 7.886 35.344 1.00 53.56 237 GLU A N 1
ATOM 1910 C CA . GLU A 1 237 ? -9.043 8.933 35.232 1.00 53.56 237 GLU A CA 1
ATOM 1911 C C . GLU A 1 237 ? -9.540 10.145 34.429 1.00 53.56 237 GLU A C 1
ATOM 1913 O O . GLU A 1 237 ? -9.299 11.285 34.808 1.00 53.56 237 GLU A O 1
ATOM 1918 N N . VAL A 1 238 ? -10.290 9.925 33.345 1.00 54.50 238 VAL A N 1
ATOM 1919 C CA . VAL A 1 238 ? -10.862 11.023 32.549 1.00 54.50 238 VAL A CA 1
ATOM 1920 C C . VAL A 1 238 ? -11.993 11.756 33.285 1.00 54.50 238 VAL A C 1
ATOM 1922 O O . VAL A 1 238 ? -12.139 12.956 33.081 1.00 54.50 238 VAL A O 1
ATOM 1925 N N . GLU A 1 239 ? -12.785 11.075 34.119 1.00 50.12 239 GLU A N 1
ATOM 1926 C CA . GLU A 1 239 ? -13.824 11.703 34.955 1.00 50.12 239 GLU A CA 1
ATOM 1927 C C . GLU A 1 239 ? -13.228 12.492 36.135 1.00 50.12 239 GLU A C 1
ATOM 1929 O O . GLU A 1 239 ? -13.776 13.531 36.480 1.00 50.12 239 GLU A O 1
ATOM 1934 N N . ASP A 1 240 ? -12.084 12.068 36.682 1.00 44.78 240 ASP A N 1
ATOM 1935 C CA . ASP A 1 240 ? -11.386 12.759 37.779 1.00 44.78 240 ASP A CA 1
ATOM 1936 C C . ASP A 1 240 ? -10.553 13.976 37.311 1.00 44.78 240 ASP A C 1
ATOM 1938 O O . ASP A 1 240 ? -10.135 14.798 38.126 1.00 44.78 240 ASP A O 1
ATOM 1942 N N . THR A 1 241 ? -10.298 14.109 36.002 1.00 43.81 241 THR A N 1
ATOM 1943 C CA . THR A 1 241 ? -9.528 15.230 35.415 1.00 43.81 241 THR A CA 1
ATOM 1944 C C . THR A 1 241 ? -10.424 16.352 34.846 1.00 43.81 241 THR A C 1
ATOM 1946 O O . THR A 1 241 ? -9.911 17.307 34.257 1.00 43.81 241 THR A O 1
ATOM 1949 N N . ILE A 1 242 ? -11.753 16.244 34.983 1.00 40.62 242 ILE A N 1
ATOM 1950 C CA . ILE A 1 242 ? -12.761 17.243 34.562 1.00 40.62 242 ILE A CA 1
ATOM 1951 C C . ILE A 1 242 ? -13.355 17.911 35.801 1.00 40.62 242 ILE A C 1
ATOM 1953 O O . ILE A 1 242 ? -13.515 19.152 35.756 1.00 40.62 242 ILE A O 1
#

pLDDT: mean 82.14, std 11.46, range [40.62, 95.44]

Secondary structure (DSSP, 8-state):
-HIIIIIHHHHHTTSTTHHHHHHHHHHHHHHHHHHHHHHHHHHHHHHHHHH-HHHHGGGHHHHHHHHHHHHHHHHHHHHSTTHHHHHHHHHHHIIIIIHHHHHHHHHHIIIIIIIHHHHHHHHHHHHSSPPPHHHHHIIIIIHHHHHHHHHHHHHHT----EETTEEPPHHHHHHHHHHHHHTTTHHHHHHHHHHHHS-S-HHHHHHHHTSPPTT---SSHHHHHHHHHHHHHHHHHHHHT-

Sequence (242 aa):
PGLTFVTYPEAISRLPLSPLWAVLFYLMLLTVAIDSQFGFVETINASLIDEFPKVLRHRKKTLSAVLCLLKFILGIPLVMQGGIYVFQIMDWYCALLSLMIFSLIECMVIGWIYGVDRFYTDIEMMIGYKPCMMWSICWKYITPCLLVLMLTFNILTVTPVSYKAYKYPSWAVGTGWIIGLISLIPIPVCFSISLWRSEGTLKQRLKEKMRASPNWRPQLDAFKSTFDSVTLLQKKEVEDTI

Radius of gyration: 24.06 Å; chains: 1; bounding box: 62×42×65 Å

InterPro domains:
  IPR000175 Sodium:neurotransmitter symporter [PF00209] (1-196)
  IPR000175 Sodium:neurotransmitter symporter [PR00176] (15-34)
  IPR000175 Sodium:neurotransmitter symporter [PR00176] (96-116)
  IPR000175 Sodium:neurotransmitter symporter [PR00176] (136-156)
  IPR000175 Sodium:neurotransmitter symporter [PS50267] (1-200)
  IPR000175 Sodium:neurotransmitter symporter [PTHR11616] (1-213)
  IPR037272 Sodium:neurotransmitter symporter superfamily [SSF161070] (1-196)